Protein 5H5F (pdb70)

GO terms:
  GO:0035241 protein-arginine omega-N monomethyltransferase activity (F, IDA)
  GO:0045903 positive regulation of translational fidelity (P, IMP)

Secondary structure (DSSP, 8-state):
--TT---HHHHHHPSP-S-EEEEEE-SSS--HHHHHHHHHHHHHH-GGGEEEE---TT--GGGS-HHHHHTT-EE-SS-GGGHHHH-TTSPP--TTSEEEE-TT-SSB--GGGGGT-SEEEEEE----SS---TTHHHHHHSTTTEEEEB--SS---HHHHHHHHHHHHTS---GGGS-EEES-EEEEETTEEEE--SEEEB-TTS-B---TTHHHHHHHHHT-

Radius of gyration: 17.85 Å; Cα contacts (8 Å, |Δi|>4): 372; chains: 1; bounding box: 39×36×56 Å

Structure (mmCIF, N/CA/C/O backbone):
data_5H5F
#
_entry.id   5H5F
#
_cell.length_a   38.712
_cell.length_b   62.417
_cell.length_c   44.695
_cell.angle_alpha   90.00
_cell.angle_beta   112.31
_cell.angle_gamma   90.00
#
_symmetry.space_group_name_H-M   'P 1 21 1'
#
loop_
_entity.id
_entity.type
_entity.pdbx_description
1 polymer 'Protein arginine N-methyltransferase SFM1'
2 non-polymer S-ADENOSYLMETHIONINE
3 water water
#
loop_
_atom_site.group_PDB
_atom_site.id
_atom_site.type_symbol
_atom_site.label_atom_id
_atom_site.label_alt_id
_atom_site.label_comp_id
_atom_site.label_asym_id
_atom_site.label_entity_id
_atom_site.label_seq_id
_atom_site.pdbx_PDB_ins_code
_atom_site.Cartn_x
_atom_site.Cartn_y
_atom_site.Cartn_z
_atom_site.occupancy
_atom_site.B_iso_or_equiv
_atom_site.auth_seq_id
_atom_site.auth_comp_id
_atom_site.auth_asym_id
_atom_site.auth_atom_id
_atom_site.pdbx_PDB_model_num
ATOM 1 N N . SER A 1 4 ? 4.211 3.288 -5.782 1.00 42.57 -17 SER A N 1
ATOM 2 C CA . SER A 1 4 ? 4.313 3.785 -4.415 1.00 35.10 -17 SER A CA 1
ATOM 3 C C . SER A 1 4 ? 3.112 4.666 -4.077 1.00 32.21 -17 SER A C 1
ATOM 4 O O . SER A 1 4 ? 3.245 5.870 -3.839 1.00 29.37 -17 SER A O 1
ATOM 7 N N . HIS A 1 5 ? 1.934 4.043 -4.074 1.00 25.10 -16 HIS A N 1
ATOM 8 C CA . HIS A 1 5 ? 0.678 4.683 -3.712 1.00 22.02 -16 HIS A CA 1
ATOM 9 C C . HIS A 1 5 ? 0.094 4.107 -2.435 1.00 19.87 -16 HIS A C 1
ATOM 10 O O . HIS A 1 5 ? -1.011 4.498 -2.040 1.00 17.30 -16 HIS A O 1
ATOM 17 N N . HIS A 1 6 ? 0.798 3.183 -1.778 1.00 17.46 -15 HIS A N 1
ATOM 18 C CA . HIS A 1 6 ? 0.142 2.351 -0.771 1.00 18.18 -15 HIS A CA 1
ATOM 19 C C . HIS A 1 6 ? -0.160 3.091 0.529 1.00 16.21 -15 HIS A C 1
ATOM 20 O O . HIS A 1 6 ? -0.955 2.598 1.337 1.00 15.37 -15 HIS A O 1
ATOM 27 N N . HIS A 1 7 ? 0.418 4.271 0.737 1.00 12.97 -14 HIS A N 1
ATOM 28 C CA . HIS A 1 7 ? 0.138 5.027 1.949 1.00 12.21 -14 HIS A CA 1
ATOM 29 C C . HIS A 1 7 ? -1.117 5.887 1.848 1.00 12.98 -14 HIS A C 1
ATOM 30 O O . HIS A 1 7 ? -1.511 6.503 2.843 1.00 11.38 -14 HIS A O 1
ATOM 37 N N . HIS A 1 8 ? -1.773 5.909 0.682 1.00 12.09 -13 HIS A N 1
ATOM 38 C CA . HIS A 1 8 ? -2.977 6.709 0.456 1.00 11.75 -13 HIS A CA 1
ATOM 39 C C . HIS A 1 8 ? -4.192 5.842 0.777 1.00 12.87 -13 HIS A C 1
ATOM 40 O O . HIS A 1 8 ? -4.851 5.288 -0.103 1.00 18.04 -13 HIS A O 1
ATOM 47 N N . HIS A 1 9 ? -4.483 5.706 2.069 1.00 12.58 -12 HIS A N 1
ATOM 48 C CA . HIS A 1 9 ? -5.461 4.734 2.546 1.00 11.81 -12 HIS A CA 1
ATOM 49 C C . HIS A 1 9 ? -6.237 5.329 3.715 1.00 15.93 -12 HIS A C 1
ATOM 50 O O . HIS A 1 9 ? -5.920 6.412 4.222 1.00 14.16 -12 HIS A O 1
ATOM 57 N N . HIS A 1 10 ? -7.254 4.608 4.173 1.00 13.23 -11 HIS A N 1
ATOM 58 C CA . HIS A 1 10 ? -7.908 4.991 5.422 1.00 14.60 -11 HIS A CA 1
ATOM 59 C C . HIS A 1 10 ? -7.985 3.798 6.365 1.00 16.67 -11 HIS A C 1
ATOM 60 O O . HIS A 1 10 ? -9.042 3.439 6.891 1.00 15.66 -11 HIS A O 1
ATOM 67 N N . LEU A 1 11 ? -6.833 3.168 6.597 1.00 13.85 -10 LEU A N 1
ATOM 68 C CA . LEU A 1 11 ? -6.797 1.983 7.452 1.00 14.45 -10 LEU A CA 1
ATOM 69 C C . LEU A 1 11 ? -7.351 2.254 8.850 1.00 17.50 -10 LEU A C 1
ATOM 70 O O . LEU A 1 11 ? -8.065 1.421 9.402 1.00 16.32 -10 LEU A O 1
ATOM 75 N N . GLU A 1 12 ? -7.015 3.387 9.463 1.00 21.07 -9 GL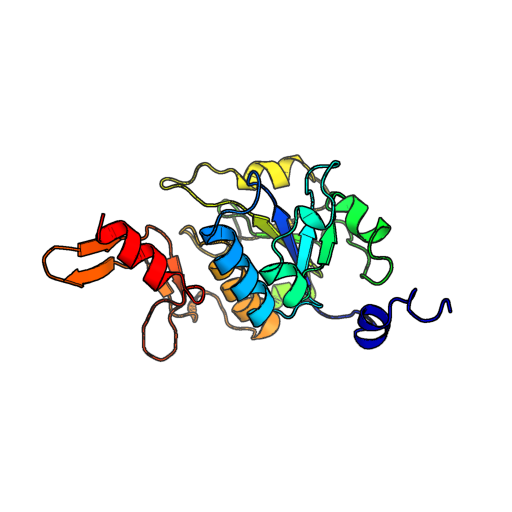U A N 1
ATOM 76 C CA . GLU A 1 12 ? -7.511 3.621 10.825 1.00 22.01 -9 GLU A CA 1
ATOM 77 C C . GLU A 1 12 ? -9.041 3.552 10.874 1.00 26.48 -9 GLU A C 1
ATOM 78 O O . GLU A 1 12 ? -9.636 2.980 11.811 1.00 28.38 -9 GLU A O 1
ATOM 84 N N . VAL A 1 13 ? -9.686 4.068 9.827 1.00 19.19 -8 VAL A N 1
ATOM 85 C CA . VAL A 1 13 ? -11.135 4.010 9.715 1.00 18.57 -8 VAL A CA 1
ATOM 86 C C . VAL A 1 13 ? -11.596 2.579 9.500 1.00 22.14 -8 VAL A C 1
ATOM 87 O O . VAL A 1 13 ? -12.521 2.095 10.161 1.00 21.50 -8 VAL A O 1
ATOM 91 N N . LEU A 1 14 ? -10.974 1.885 8.550 1.00 17.05 -7 LEU A N 1
ATOM 92 C CA . LEU A 1 14 ? -11.350 0.501 8.307 1.00 17.15 -7 LEU A CA 1
ATOM 93 C C . LEU A 1 14 ? -11.264 -0.314 9.591 1.00 18.79 -7 LEU A C 1
ATOM 94 O O . LEU A 1 14 ? -12.161 -1.108 9.896 1.00 21.46 -7 LEU A O 1
ATOM 99 N N . PHE A 1 15 ? -10.199 -0.090 10.370 1.00 16.25 -6 PHE A N 1
ATOM 100 C CA . PHE A 1 15 ? -9.924 -0.815 11.607 1.00 18.69 -6 PHE A CA 1
ATOM 101 C C . PHE A 1 15 ? -10.957 -0.541 12.686 1.00 23.23 -6 PHE A C 1
ATOM 102 O O . PHE A 1 15 ? -11.161 -1.392 13.564 1.00 24.58 -6 PHE A O 1
ATOM 110 N N . GLN A 1 16 ? -11.572 0.652 12.688 1.00 26.25 -5 GLN A N 1
ATOM 111 C CA . GLN A 1 16 ? -12.529 0.956 13.752 1.00 29.08 -5 GLN A CA 1
ATOM 112 C C . GLN A 1 16 ? -13.970 0.565 13.429 1.00 34.62 -5 GLN A C 1
ATOM 113 O O . GLN A 1 16 ? -14.801 0.514 14.344 1.00 30.54 -5 GLN A O 1
ATOM 119 N N . GLY A 1 17 ? -14.297 0.285 12.174 1.00 29.37 -4 GLY A N 1
ATOM 120 C CA . GLY A 1 17 ? -15.684 0.022 11.820 1.00 35.23 -4 GLY A CA 1
ATOM 121 C C . GLY A 1 17 ? -16.098 -1.423 11.975 1.00 36.62 -4 GLY A C 1
ATOM 122 O O . GLY A 1 17 ? -15.253 -2.276 12.197 1.00 32.26 -4 GLY A O 1
ATOM 123 N N . PRO A 1 18 ? -17.379 -1.716 11.871 1.00 31.64 -3 PRO A N 1
ATOM 124 C CA . PRO A 1 18 ? -18.453 -0.775 11.548 1.00 33.84 -3 PRO A CA 1
ATOM 125 C C . PRO A 1 18 ? -18.923 -0.001 12.760 1.00 45.15 -3 PRO A C 1
ATOM 126 O O . PRO A 1 18 ? -19.099 -0.571 13.774 1.00 42.05 -3 PRO A O 1
ATOM 130 N N . HIS A 1 19 ? -19.407 1.263 12.514 1.00 50.83 -2 HIS A N 1
ATOM 131 C CA . HIS A 1 19 ? -19.737 2.193 13.584 1.00 42.49 -2 HIS A CA 1
ATOM 132 C C . HIS A 1 19 ? -21.031 1.766 14.260 1.00 44.70 -2 HIS A C 1
ATOM 133 O O . HIS A 1 19 ? -22.003 1.382 13.598 1.00 59.55 -2 HIS A O 1
ATOM 135 N N . MET A 1 20 ? -20.994 1.945 15.606 1.00 39.99 -1 MET A N 1
ATOM 136 C CA . MET A 1 20 ? -22.176 1.588 16.325 1.00 43.97 -1 MET A CA 1
ATOM 137 C C . MET A 1 20 ? -22.241 2.357 17.616 1.00 44.26 -1 MET A C 1
ATOM 138 O O . MET A 1 20 ? -23.293 2.550 18.231 1.00 51.08 -1 MET A O 1
ATOM 140 N N . ALA A 1 21 ? -21.094 2.814 18.029 1.00 36.94 0 ALA A N 1
ATOM 141 C CA . ALA A 1 21 ? -20.950 3.379 19.361 1.00 33.77 0 ALA A CA 1
ATOM 142 C C . ALA A 1 21 ? -21.251 4.870 19.375 1.00 23.24 0 ALA A C 1
ATOM 143 O O . ALA A 1 21 ? -20.988 5.581 18.403 1.00 28.50 0 ALA A O 1
ATOM 145 N N . SER A 1 22 ? -21.825 5.328 20.491 1.00 29.53 1 SER A N 1
ATOM 146 C CA . SER A 1 22 ? -21.988 6.756 20.748 1.00 27.00 1 SER A CA 1
ATOM 147 C C . SER A 1 22 ? -20.729 7.528 20.375 1.00 26.29 1 SER A C 1
ATOM 148 O O . SER A 1 22 ? -19.614 7.111 20.699 1.00 20.23 1 SER A O 1
ATOM 151 N N . LYS A 1 23 ? -20.910 8.661 19.686 1.00 13.88 2 LYS A N 1
ATOM 152 C CA . LYS A 1 23 ? -19.815 9.572 19.378 1.00 15.99 2 LYS A CA 1
ATOM 153 C C . LYS A 1 23 ? -20.032 10.900 20.069 1.00 11.14 2 LYS A C 1
ATOM 154 O O . LYS A 1 23 ? -21.161 11.312 20.337 1.00 10.59 2 LYS A O 1
ATOM 160 N N . TYR A 1 24 ? -18.913 11.600 20.246 1.00 10.00 3 TYR A N 1
ATOM 161 C CA . TYR A 1 24 ? -18.840 12.900 20.894 1.00 6.27 3 TYR A CA 1
ATOM 162 C C . TYR A 1 24 ? -18.309 13.889 19.879 1.00 9.28 3 TYR A C 1
ATOM 163 O O . TYR A 1 24 ? -17.324 13.605 19.193 1.00 12.26 3 TYR A O 1
ATOM 172 N N . ILE A 1 25 ? -19.000 15.006 19.729 1.00 8.47 4 ILE A N 1
ATOM 173 C CA . ILE 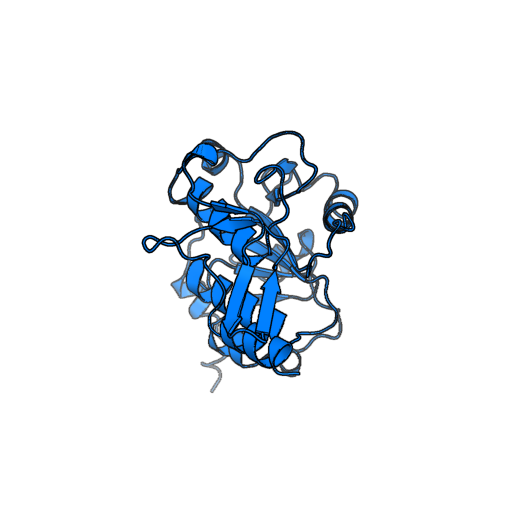A 1 25 ? -18.612 16.047 18.793 1.00 4.73 4 ILE A C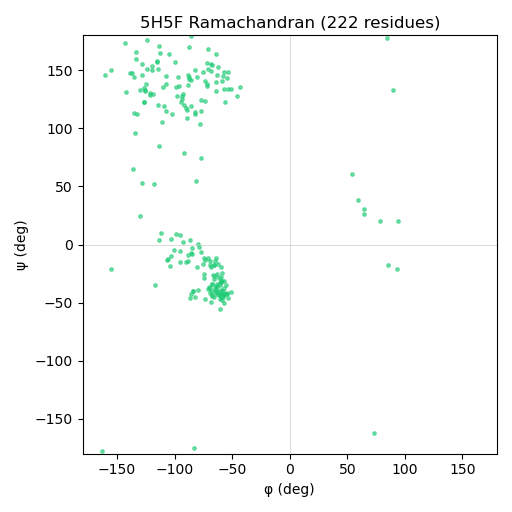A 1
ATOM 174 C C . ILE A 1 25 ? -18.411 17.324 19.575 1.00 8.24 4 ILE A C 1
ATOM 175 O O . ILE A 1 25 ? -19.296 17.733 20.328 1.00 8.61 4 ILE A O 1
ATOM 180 N N . ILE A 1 26 ? -17.281 17.979 19.354 1.00 7.93 5 ILE A N 1
ATOM 181 C CA . ILE A 1 26 ? -17.014 19.291 19.920 1.00 6.28 5 ILE A CA 1
ATOM 182 C C . ILE A 1 26 ? -17.059 20.284 18.783 1.00 7.69 5 ILE A C 1
ATOM 183 O O . ILE A 1 26 ? -16.244 20.200 17.864 1.00 9.54 5 ILE A O 1
ATOM 188 N N . GLU A 1 27 ? -17.973 21.246 18.854 1.00 7.20 6 GLU A N 1
ATOM 189 C CA . GLU A 1 27 ? -17.967 22.355 17.895 1.00 8.02 6 GLU A CA 1
ATOM 190 C C . GLU A 1 27 ? -16.950 23.384 18.370 1.00 8.15 6 GLU A C 1
ATOM 191 O O . GLU A 1 27 ? -17.143 24.003 19.420 1.00 10.31 6 GLU A O 1
ATOM 197 N N . HIS A 1 28 ? -15.859 23.566 17.636 1.00 6.99 7 HIS A N 1
ATOM 198 C CA . HIS A 1 28 ? -14.784 24.405 18.162 1.00 10.07 7 HIS A CA 1
ATOM 199 C C . HIS A 1 28 ? -15.222 25.863 18.098 1.00 11.38 7 HIS A C 1
ATOM 200 O O . HIS A 1 28 ? -15.590 26.357 17.029 1.00 11.65 7 HIS A O 1
ATOM 207 N N . MET A 1 29 ? -15.212 26.548 19.250 1.00 8.44 8 MET A N 1
ATOM 208 C CA . MET A 1 29 ? -15.757 27.896 19.333 1.00 10.20 8 MET A CA 1
ATOM 209 C C . MET A 1 29 ? -14.773 28.836 20.006 1.00 12.10 8 MET A C 1
ATOM 210 O O . MET A 1 29 ? -15.173 29.872 20.551 1.00 16.12 8 MET A O 1
ATOM 215 N N . GLU A 1 30 ? -13.494 28.496 19.955 1.00 9.88 9 GLU A N 1
ATOM 216 C CA . GLU A 1 30 ? -12.412 29.402 20.315 1.00 11.66 9 GLU A CA 1
ATOM 217 C C . GLU A 1 30 ? -11.573 29.695 19.076 1.00 16.26 9 GLU A C 1
ATOM 218 O O . GLU A 1 30 ? -11.574 28.934 18.098 1.00 12.67 9 GLU A O 1
ATOM 224 N N . GLU A 1 31 ? -10.856 30.820 19.122 1.00 14.53 10 GLU A N 1
ATOM 225 C CA . GLU A 1 31 ? -9.916 31.174 18.060 1.00 16.38 10 GLU A CA 1
ATOM 226 C C . GLU A 1 31 ? -8.613 30.432 18.323 1.00 13.96 10 GLU A C 1
ATOM 227 O O . GLU A 1 31 ? -7.956 30.672 19.342 1.00 16.97 10 GLU A O 1
ATOM 233 N N . GLY A 1 32 ? -8.260 29.507 17.434 1.00 15.37 11 GLY A N 1
ATOM 234 C CA . GLY A 1 32 ? -6.993 28.829 17.646 1.00 13.56 11 GLY A CA 1
ATOM 235 C C . GLY A 1 32 ? -7.056 27.845 18.804 1.00 15.51 11 GLY A C 1
ATOM 236 O O . GLY A 1 32 ? -8.128 27.465 19.287 1.00 13.41 11 GLY A O 1
ATOM 237 N N . PHE A 1 33 ? -5.860 27.470 19.281 1.00 12.69 12 PHE A N 1
ATOM 238 C CA . PHE A 1 33 ? -5.690 26.431 20.311 1.00 12.00 12 PHE A CA 1
ATOM 239 C C . PHE A 1 33 ? -4.695 26.912 21.372 1.00 12.85 12 PHE A C 1
ATOM 240 O O . PHE A 1 33 ? -3.485 26.720 21.211 1.00 17.35 12 PHE A O 1
ATOM 248 N N . SER A 1 34 ? -5.197 27.468 22.474 1.00 12.48 13 SER A N 1
ATOM 249 C CA . SER A 1 34 ? -4.301 27.821 23.568 1.00 12.77 13 SER A CA 1
ATOM 250 C C . SER A 1 34 ? -3.791 26.556 24.259 1.00 15.73 13 SER A C 1
ATOM 251 O O . SER A 1 34 ? -4.320 25.464 24.066 1.00 12.48 13 SER A O 1
ATOM 254 N N . GLU A 1 35 ? -2.776 26.716 25.119 1.00 10.50 14 GLU A N 1
ATOM 255 C CA . GLU A 1 35 ? -2.302 25.566 25.893 1.00 14.35 14 GLU A CA 1
ATOM 256 C C . GLU A 1 35 ? -3.440 24.904 26.673 1.00 15.05 14 GLU A C 1
ATOM 257 O O . GLU A 1 35 ? -3.523 23.672 26.751 1.00 12.08 14 GLU A O 1
ATOM 263 N N . TRP A 1 36 ? -4.316 25.710 27.268 1.00 10.79 15 TRP A N 1
ATOM 264 C CA . TRP A 1 36 ? -5.436 25.166 28.029 1.00 9.67 15 TRP A CA 1
ATOM 265 C C . TRP A 1 36 ? -6.297 24.253 27.164 1.00 13.50 15 TRP A C 1
ATOM 266 O O . TRP A 1 36 ? -6.621 23.117 27.550 1.00 11.30 15 TRP A O 1
ATOM 277 N N . VAL A 1 37 ? -6.681 24.742 25.983 1.00 8.72 16 VAL A N 1
ATOM 278 C CA . VAL A 1 37 ? -7.491 23.961 25.060 1.00 10.03 16 VAL A CA 1
ATOM 279 C C . VAL A 1 37 ? -6.768 22.682 24.656 1.00 9.80 16 VAL A C 1
ATOM 280 O O . VAL A 1 37 ? -7.378 21.619 24.572 1.00 9.76 16 VAL A O 1
ATOM 284 N N . ILE A 1 38 ? -5.472 22.772 24.359 1.00 8.52 17 ILE A N 1
ATOM 285 C CA . ILE A 1 38 ? -4.727 21.577 23.971 1.00 8.51 17 ILE A CA 1
ATOM 286 C C . ILE A 1 38 ? -4.755 20.531 25.085 1.00 8.91 17 ILE A C 1
ATOM 287 O O . ILE A 1 38 ? -4.962 19.337 24.836 1.00 9.19 17 ILE A O 1
ATOM 292 N N . LEU A 1 39 ? -4.532 20.956 26.334 1.00 9.34 18 LEU A N 1
ATOM 293 C CA . LEU A 1 39 ? -4.544 19.988 27.427 1.00 8.33 18 LEU A CA 1
ATOM 294 C C . LEU A 1 39 ? -5.930 19.374 27.599 1.00 9.29 18 LEU A C 1
ATOM 295 O O . LEU A 1 39 ? -6.061 18.169 27.847 1.00 9.09 18 LEU A O 1
ATOM 300 N N . GLU A 1 40 ? -6.972 20.206 27.488 1.00 9.25 19 GLU A N 1
ATOM 301 C CA . GLU A 1 40 ? -8.343 19.716 27.587 1.00 8.76 19 GLU A CA 1
ATOM 302 C C . GLU A 1 40 ? -8.638 18.698 26.508 1.00 10.17 19 GLU A C 1
ATOM 303 O O . GLU A 1 40 ? -9.138 17.602 26.789 1.00 10.95 19 GLU A O 1
ATOM 309 N N . TYR A 1 41 ? -8.420 19.081 25.248 1.00 9.31 20 TYR A N 1
ATOM 310 C CA . TYR A 1 41 ? -8.736 18.179 24.146 1.00 10.12 20 TYR A CA 1
ATOM 311 C C . TYR A 1 41 ? -7.891 16.911 24.196 1.00 7.35 20 TYR A C 1
ATOM 312 O O . TYR A 1 41 ? -8.377 15.840 23.821 1.00 8.36 20 TYR A O 1
ATOM 321 N N . SER A 1 42 ? -6.637 17.008 24.664 1.00 9.23 21 SER A N 1
ATOM 322 C CA . SER A 1 42 ? -5.806 15.816 24.831 1.00 10.42 21 SER A CA 1
ATOM 323 C C . SER A 1 42 ? -6.447 14.868 25.813 1.00 10.46 21 SER A C 1
ATOM 324 O O . SER A 1 42 ? -6.547 13.665 25.558 1.00 8.94 21 SER A O 1
ATOM 327 N N . GLN A 1 43 ? -6.902 15.409 26.947 1.00 10.17 22 GLN A N 1
ATOM 328 C CA . GLN A 1 43 ? -7.544 14.561 27.946 1.00 8.21 22 GLN A CA 1
ATOM 329 C C . GLN A 1 43 ? -8.806 13.902 27.392 1.00 11.62 22 GLN A C 1
ATOM 330 O O . GLN A 1 43 ? -9.035 12.704 27.605 1.00 9.99 22 GLN A O 1
ATOM 336 N N . ILE A 1 44 ? -9.625 14.671 26.659 1.00 8.91 23 ILE A N 1
ATOM 337 C CA . ILE A 1 44 ? -10.844 14.134 26.063 1.00 8.51 23 ILE A CA 1
ATOM 338 C C . ILE A 1 44 ? -10.520 12.983 25.115 1.00 11.29 23 ILE A C 1
ATOM 339 O O . ILE A 1 44 ? -11.134 11.909 25.181 1.00 10.21 23 ILE A O 1
ATOM 344 N N . LEU A 1 45 ? -9.536 13.183 24.236 1.00 8.96 24 LEU A N 1
ATOM 345 C CA . LEU A 1 45 ? -9.120 12.120 23.319 1.00 12.32 24 LEU A CA 1
ATOM 346 C C . LEU A 1 45 ? -8.723 10.871 24.082 1.00 11.25 24 LEU A C 1
ATOM 347 O O . LEU A 1 45 ? -9.112 9.755 23.711 1.00 14.63 24 LEU A O 1
ATOM 352 N N . ARG A 1 46 ? -7.979 11.039 25.173 1.00 9.23 25 ARG A N 1
ATOM 353 C CA . ARG A 1 46 ? -7.554 9.861 25.913 1.00 9.30 25 ARG A CA 1
ATOM 354 C C . ARG A 1 46 ? -8.733 9.159 26.569 1.00 15.36 25 ARG A C 1
ATOM 355 O O . ARG A 1 46 ? -8.764 7.922 26.620 1.00 17.05 25 ARG A O 1
ATOM 363 N N . GLU A 1 47 ? -9.741 9.918 27.002 1.00 12.19 26 GLU A N 1
ATOM 364 C CA . GLU A 1 47 ? -10.846 9.328 27.753 1.00 12.13 26 GLU A CA 1
ATOM 365 C C . GLU A 1 47 ? -11.922 8.718 26.862 1.00 15.01 26 GLU A C 1
ATOM 366 O O . GLU A 1 47 ? -12.490 7.676 27.207 1.00 15.29 26 GLU A O 1
ATOM 372 N N . VAL A 1 48 ? -12.271 9.352 25.745 1.00 12.66 27 VAL A N 1
ATOM 373 C CA . VAL A 1 48 ? -13.324 8.771 24.913 1.00 10.80 27 VAL A CA 1
ATOM 374 C C . VAL A 1 48 ? -12.777 7.913 23.773 1.00 15.72 27 VAL A C 1
ATOM 375 O O . VAL A 1 48 ? -13.540 7.129 23.184 1.00 14.62 27 VAL A O 1
ATOM 379 N N . GLY A 1 49 ? -11.482 8.018 23.466 1.00 12.46 28 GLY A N 1
ATOM 380 C CA . GLY A 1 49 ? -10.905 7.333 22.321 1.00 14.72 28 GLY A CA 1
ATOM 381 C C . GLY A 1 49 ? -10.963 8.167 21.060 1.00 14.08 28 GLY A C 1
ATOM 382 O O . GLY A 1 49 ? -12.009 8.729 20.729 1.00 11.34 28 GLY A O 1
ATOM 383 N N . ALA A 1 50 ? -9.839 8.239 20.340 1.00 11.62 29 ALA A N 1
ATOM 384 C CA . ALA A 1 50 ? -9.775 9.058 19.136 1.00 13.43 29 ALA A CA 1
ATOM 385 C C . ALA A 1 50 ? -10.830 8.673 18.110 1.00 12.80 29 ALA A C 1
ATOM 386 O O . ALA A 1 50 ? -11.282 9.523 17.341 1.00 13.12 29 ALA A O 1
ATOM 388 N N . GLU A 1 51 ? -11.213 7.400 18.061 1.00 13.81 30 GLU A N 1
ATOM 389 C CA . GLU A 1 51 ? -12.226 6.988 17.108 1.00 15.76 30 GLU A CA 1
ATOM 390 C C . GLU A 1 51 ? -13.610 7.500 17.469 1.00 16.49 30 GLU A C 1
ATOM 391 O O . GLU A 1 51 ? -14.511 7.427 16.634 1.00 17.44 30 GLU A O 1
ATOM 397 N N . ASN A 1 52 ? -13.796 8.036 18.673 1.00 10.28 31 ASN A N 1
ATOM 398 C CA . ASN A 1 52 ? -15.129 8.420 19.120 1.00 12.65 31 ASN A CA 1
ATOM 399 C C . ASN A 1 52 ? -15.307 9.925 19.261 1.00 14.10 31 ASN A C 1
ATOM 400 O O . ASN A 1 52 ? -16.319 10.356 19.809 1.00 14.06 31 ASN A O 1
ATOM 405 N N . LEU A 1 53 ? -14.354 10.724 18.792 1.00 8.78 32 LEU A N 1
ATOM 406 C CA . LEU A 1 53 ? -14.419 12.177 18.922 1.00 9.91 32 LEU A CA 1
ATOM 407 C C . LEU A 1 53 ? -14.292 12.830 17.556 1.00 9.76 32 LEU A C 1
ATOM 408 O O . LEU A 1 53 ? -13.466 12.418 16.744 1.00 9.27 32 LEU A O 1
ATOM 413 N N . ILE A 1 54 ? -15.097 13.858 17.307 1.00 10.53 33 ILE A N 1
ATOM 414 C CA . ILE A 1 54 ? -14.921 14.719 16.144 1.00 12.67 33 ILE A CA 1
ATOM 415 C C . ILE A 1 54 ? -14.821 16.153 16.633 1.00 8.74 33 ILE A C 1
ATOM 416 O O . ILE A 1 54 ? -15.646 16.585 17.442 1.00 10.40 33 ILE A O 1
ATOM 421 N N . LEU A 1 55 ? -13.829 16.901 16.127 1.00 6.97 34 LEU A N 1
ATOM 422 C CA . LEU A 1 55 ? -13.754 18.350 16.332 1.00 8.24 34 LEU A CA 1
ATOM 423 C C . LEU A 1 55 ? -14.218 19.043 15.051 1.00 12.35 34 LEU A C 1
ATOM 424 O O . LEU A 1 55 ? -13.545 18.959 14.024 1.00 10.83 34 LEU A O 1
ATOM 429 N N . SER A 1 56 ? -15.369 19.715 15.105 1.00 8.05 35 SER A N 1
ATOM 430 C CA . SER A 1 56 ? -16.006 20.267 13.908 1.00 9.92 35 SER A CA 1
ATOM 431 C C . SER A 1 56 ? -16.042 21.798 13.905 1.00 10.55 35 SER A C 1
ATOM 432 O O . SER A 1 56 ? -15.715 22.468 14.887 1.00 9.59 35 SER A O 1
ATOM 435 N N . SER A 1 57 ? -16.437 22.343 12.747 1.00 9.98 36 SER A N 1
ATOM 436 C CA . SER A 1 57 ? -16.666 23.785 12.517 1.00 9.93 36 SER A CA 1
ATOM 437 C C . SER A 1 57 ? -15.393 24.627 12.652 1.00 8.79 36 SER A C 1
ATOM 438 O O . SER A 1 57 ? -15.460 25.819 12.941 1.00 14.63 36 SER A O 1
ATOM 441 N N . LEU A 1 58 ? -14.233 24.029 12.411 1.00 11.44 37 LEU A N 1
ATOM 442 C CA . LEU A 1 58 ? -13.015 24.815 12.316 1.00 10.06 37 LEU A CA 1
ATOM 443 C C . LEU A 1 58 ? -13.118 25.791 11.146 1.00 10.23 37 LEU A C 1
ATOM 444 O O . LEU A 1 58 ? -13.826 25.524 10.170 1.00 14.19 37 LEU A O 1
ATOM 449 N N . PRO A 1 59 ? -12.422 26.923 11.216 1.00 12.16 38 PRO A N 1
ATOM 450 C CA . PRO A 1 59 ? -12.461 27.887 10.109 1.00 12.05 38 PRO A CA 1
ATOM 451 C C . PRO A 1 59 ? -12.105 27.226 8.784 1.00 17.20 38 PRO A C 1
ATOM 452 O O . PRO A 1 59 ? -11.303 26.295 8.731 1.00 14.78 38 PRO A O 1
ATOM 456 N N . GLU A 1 60 ? -12.705 27.729 7.703 1.00 14.65 39 GLU A N 1
ATOM 457 C CA . GLU A 1 60 ? -12.547 27.066 6.414 1.00 21.53 39 GLU A CA 1
ATOM 458 C C . GLU A 1 60 ? -11.094 27.037 5.960 1.00 18.82 39 GLU A C 1
ATOM 459 O O . GLU A 1 60 ? -10.691 26.121 5.232 1.00 17.86 39 GLU A O 1
ATOM 465 N N . SER A 1 61 ? -10.297 28.019 6.378 1.00 16.03 40 SER A N 1
ATOM 466 C CA . SER A 1 61 ? -8.890 28.089 5.986 1.00 18.77 40 SER A CA 1
ATOM 467 C C . SER A 1 61 ? -7.991 27.152 6.777 1.00 20.80 40 SER A C 1
ATOM 468 O O . SER A 1 61 ? -6.784 27.108 6.509 1.00 20.69 40 SER A O 1
ATOM 471 N N . THR A 1 62 ? -8.537 26.419 7.743 1.00 12.51 41 THR A N 1
ATOM 472 C CA . THR A 1 62 ? -7.724 25.526 8.562 1.00 12.48 41 THR A CA 1
ATOM 473 C C . THR A 1 62 ? -7.104 24.414 7.725 1.00 15.30 41 THR A C 1
ATOM 474 O O . THR A 1 62 ? -7.789 23.769 6.929 1.00 16.00 41 THR A O 1
ATOM 478 N N . THR A 1 63 ? -5.802 24.190 7.914 1.00 15.79 42 THR A N 1
ATOM 479 C CA . THR A 1 63 ? -5.086 23.063 7.335 1.00 12.80 42 THR A CA 1
ATOM 480 C C . THR A 1 63 ? -4.429 22.287 8.463 1.00 14.22 42 THR A C 1
ATOM 481 O O . THR A 1 63 ? -4.474 22.691 9.630 1.00 13.15 42 THR A O 1
ATOM 485 N N . GLU A 1 64 ? -3.787 21.168 8.123 1.00 12.16 43 GLU A N 1
ATOM 486 C CA . GLU A 1 64 ? -3.243 20.313 9.182 1.00 11.68 43 GLU A CA 1
ATOM 487 C C . GLU A 1 64 ? -2.197 21.020 10.039 1.00 16.60 43 GLU A C 1
ATOM 488 O O . GLU A 1 64 ? -2.097 20.732 11.240 1.00 17.04 43 GLU A O 1
ATOM 494 N N . LYS A 1 65 ? -1.409 21.936 9.463 1.00 16.25 44 LYS A N 1
ATOM 495 C CA . LYS A 1 65 ? -0.381 22.620 10.247 1.00 16.97 44 LYS A CA 1
ATOM 496 C C . LYS A 1 65 ? -0.974 23.507 11.331 1.00 17.55 44 LYS A C 1
ATOM 497 O O . LYS A 1 65 ? -0.263 23.875 12.277 1.00 15.30 44 LYS A O 1
ATOM 503 N N . ASP A 1 66 ? -2.259 23.846 11.221 1.00 13.84 45 ASP A N 1
ATOM 504 C CA . ASP A 1 66 ? -2.944 24.661 12.212 1.00 13.21 45 ASP A CA 1
ATOM 505 C C . ASP A 1 66 ? -3.479 23.841 13.373 1.00 11.78 45 ASP A C 1
ATOM 506 O O . ASP A 1 66 ? -3.929 24.432 14.358 1.00 15.86 45 ASP A O 1
ATOM 511 N N . ILE A 1 67 ? -3.426 22.518 13.292 1.00 11.86 46 ILE A N 1
ATOM 512 C CA . ILE A 1 67 ? -3.888 21.637 14.364 1.00 12.68 46 ILE A CA 1
ATOM 513 C C . ILE A 1 67 ? -2.687 21.291 15.238 1.00 12.78 46 ILE A C 1
ATOM 514 O O . ILE A 1 67 ? -1.669 20.826 14.705 1.00 12.64 46 ILE A O 1
ATOM 519 N N . PRO A 1 68 ? -2.766 21.484 16.554 1.00 9.13 47 PRO A N 1
ATOM 520 C CA . PRO A 1 68 ? -1.620 21.160 17.417 1.00 9.10 47 PRO A CA 1
ATOM 521 C C . PRO A 1 68 ? -1.127 19.733 17.224 1.00 10.90 47 PRO A C 1
ATOM 522 O O . PRO A 1 68 ? -1.905 18.776 17.202 1.00 10.57 47 PRO A O 1
ATOM 526 N N . GLN A 1 69 ? 0.197 19.587 17.099 1.00 12.33 48 GLN A N 1
ATOM 527 C CA . GLN A 1 69 ? 0.762 18.261 16.876 1.00 10.13 48 GLN A CA 1
ATOM 528 C C . GLN A 1 69 ? 0.431 17.304 18.013 1.00 9.92 48 GLN A C 1
ATOM 529 O O . GLN A 1 69 ? 0.263 16.104 17.778 1.00 9.97 48 GLN A O 1
ATOM 535 N N . ARG A 1 70 ? 0.300 17.807 19.247 1.00 11.24 49 ARG A N 1
ATOM 536 C CA . ARG A 1 70 ? -0.075 16.905 20.331 1.00 10.70 49 ARG A CA 1
ATOM 537 C C . ARG A 1 70 ? -1.432 16.265 20.069 1.00 10.13 49 ARG A C 1
ATOM 538 O O . ARG A 1 70 ? -1.656 15.113 20.440 1.00 12.01 49 ARG A O 1
ATOM 546 N N . LEU A 1 71 ? -2.351 17.007 19.449 1.00 7.89 50 LEU A N 1
ATOM 547 C CA . LEU A 1 71 ? -3.680 16.458 19.190 1.00 8.92 50 LEU A CA 1
ATOM 548 C C . LEU A 1 71 ? -3.666 15.546 17.979 1.00 10.14 50 LEU A C 1
ATOM 549 O O . LEU A 1 71 ? -4.342 14.512 17.968 1.00 11.71 50 LEU A O 1
ATOM 554 N N . LEU A 1 72 ? -2.909 15.916 16.944 1.00 7.59 51 LEU A N 1
ATOM 555 C CA . LEU A 1 72 ? -2.771 15.017 15.803 1.00 12.98 51 LEU A CA 1
ATOM 556 C C . LEU A 1 72 ? -2.163 13.687 16.221 1.00 12.58 51 LEU A C 1
ATOM 557 O O . LEU A 1 72 ? -2.585 12.628 15.751 1.00 12.09 51 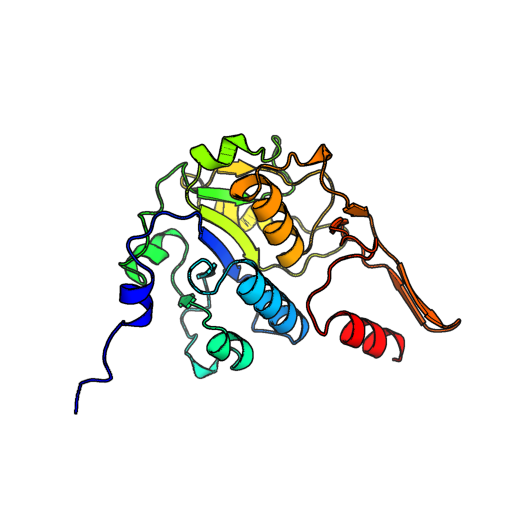LEU A O 1
ATOM 562 N N . LYS A 1 73 ? -1.179 13.728 17.119 1.00 9.44 52 LYS A N 1
ATOM 563 C CA . LYS A 1 73 ? -0.504 12.513 17.565 1.00 7.77 52 LYS A CA 1
ATOM 564 C C . LYS A 1 73 ? -1.463 11.582 18.298 1.00 11.98 52 LYS A C 1
ATOM 565 O O . LYS A 1 73 ? -1.347 10.356 18.205 1.00 14.82 52 LYS A O 1
ATOM 571 N N . LEU A 1 74 ? -2.400 12.150 19.057 1.00 10.90 53 LEU A N 1
ATOM 572 C CA . LEU A 1 74 ? -3.421 11.393 19.777 1.00 10.36 53 LEU A CA 1
ATOM 573 C C . LEU A 1 74 ? -4.587 10.950 18.896 1.00 16.65 53 LEU A C 1
ATOM 574 O O . LEU A 1 74 ? -5.521 10.322 19.409 1.00 18.55 53 LEU A O 1
ATOM 579 N N . GLY A 1 75 ? -4.556 11.282 17.608 1.00 9.04 54 GLY A N 1
ATOM 580 C CA . GLY A 1 75 ? -5.514 10.793 16.641 1.00 11.25 54 GLY A CA 1
ATOM 581 C C . GLY A 1 75 ? -6.716 11.670 16.379 1.00 13.05 54 GLY A C 1
ATOM 582 O O . GLY A 1 75 ? -7.724 11.165 15.855 1.00 11.86 54 GLY A O 1
ATOM 583 N N . LEU A 1 76 ? -6.638 12.965 16.699 1.00 11.55 55 LEU A N 1
ATOM 584 C CA . LEU A 1 76 ? -7.784 13.853 16.537 1.00 10.28 55 LEU A CA 1
ATOM 585 C C . LEU A 1 76 ? -8.309 13.844 15.107 1.00 13.10 55 LEU A C 1
ATOM 586 O O . LEU A 1 76 ? -7.586 14.194 14.163 1.00 12.81 55 LEU A O 1
ATOM 591 N N . ARG A 1 77 ? -9.588 13.510 14.969 1.00 12.40 56 ARG A N 1
ATOM 592 C CA . ARG A 1 77 ? -10.325 13.709 13.728 1.00 8.75 56 ARG A CA 1
ATOM 593 C C . ARG A 1 77 ? -10.979 15.088 13.752 1.00 8.40 56 ARG A C 1
ATOM 594 O O . ARG A 1 77 ? -11.840 15.360 14.602 1.00 12.74 56 ARG A O 1
ATOM 602 N N . TRP A 1 78 ? -10.582 15.948 12.813 1.00 12.45 57 TRP A N 1
ATOM 603 C CA . TRP A 1 78 ? -11.013 17.338 12.781 1.00 8.01 57 TRP A CA 1
ATOM 604 C C . TRP A 1 78 ? -11.557 17.694 11.404 1.00 10.18 57 TRP A C 1
ATOM 605 O O . TRP A 1 78 ? -11.176 17.097 10.388 1.00 11.40 57 TRP A O 1
ATOM 616 N N . THR A 1 79 ? -12.429 18.706 11.365 1.00 10.25 58 THR A N 1
ATOM 617 C CA . THR A 1 79 ? -13.033 19.093 10.091 1.00 11.81 58 THR A CA 1
ATOM 618 C C . THR A 1 79 ? -13.469 20.554 10.122 1.00 13.24 58 THR A C 1
ATOM 619 O O . THR A 1 79 ? -13.817 21.091 11.173 1.00 11.93 58 THR A O 1
ATOM 623 N N . THR A 1 80 ? -13.438 21.194 8.950 1.00 11.14 59 THR A N 1
ATOM 624 C CA . THR A 1 80 ? -13.990 22.535 8.783 1.00 12.03 59 THR A CA 1
ATOM 625 C C . THR A 1 80 ? -15.486 22.501 8.472 1.00 12.32 59 THR A C 1
ATOM 626 O O . THR A 1 80 ? -16.134 23.548 8.449 1.00 16.30 59 THR A O 1
ATOM 630 N N . LYS A 1 81 ? -16.043 21.319 8.258 1.00 11.70 60 LYS A N 1
ATOM 631 C CA . LYS A 1 81 ? -17.477 21.161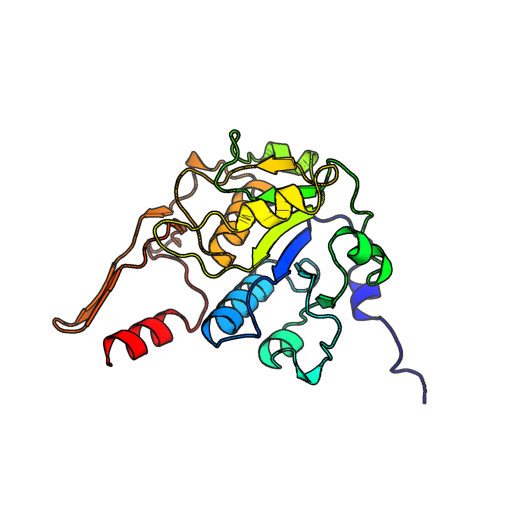 8.057 1.00 12.74 60 LYS A CA 1
ATOM 632 C C . LYS A 1 81 ? -18.219 21.394 9.363 1.00 14.17 60 LYS A C 1
ATOM 633 O O . LYS A 1 81 ? -17.683 21.131 10.446 1.00 11.11 60 LYS A O 1
ATOM 639 N N . ASP A 1 82 ? -19.469 21.865 9.246 1.00 10.93 61 ASP A N 1
ATOM 640 C CA . ASP A 1 82 ? -20.331 22.005 10.411 1.00 10.80 61 ASP A CA 1
ATOM 641 C C . ASP A 1 82 ? -20.990 20.662 10.711 1.00 12.89 61 ASP A C 1
ATOM 642 O O . ASP A 1 82 ? -20.665 19.645 10.108 1.00 13.49 61 ASP A O 1
ATOM 647 N N . LEU A 1 83 ? -21.893 20.639 11.700 1.00 10.13 62 LEU A N 1
ATOM 648 C CA . LEU A 1 83 ? -22.482 19.359 12.105 1.00 12.01 62 LEU A CA 1
ATOM 649 C C . LEU A 1 83 ? -23.081 18.611 10.914 1.00 11.05 62 LEU A C 1
ATOM 650 O O . LEU A 1 83 ? -22.816 17.414 10.722 1.00 16.80 62 LEU A O 1
ATOM 655 N N . LYS A 1 84 ? -23.848 19.318 10.075 1.00 12.65 63 LYS A N 1
ATOM 656 C CA . LYS A 1 84 ? -24.527 18.650 8.968 1.00 16.50 63 LYS A CA 1
ATOM 657 C C . LYS A 1 84 ? -23.613 18.326 7.796 1.00 21.39 63 LYS A C 1
ATOM 658 O O . LYS A 1 84 ? -24.048 17.629 6.871 1.00 27.67 63 LYS A O 1
ATOM 664 N N . GLY A 1 85 ? -22.369 18.781 7.829 1.00 15.15 64 GLY A N 1
ATOM 665 C CA . GLY A 1 85 ? -21.387 18.366 6.858 1.00 15.35 64 GLY A CA 1
ATOM 666 C C . GLY A 1 85 ? -20.433 17.292 7.349 1.00 17.46 64 GLY A C 1
ATOM 667 O O . GLY A 1 85 ? -19.609 16.812 6.565 1.00 16.56 64 GLY A O 1
ATOM 668 N N . ILE A 1 86 ? -20.516 16.902 8.630 1.00 15.11 65 ILE A N 1
ATOM 669 C CA . ILE A 1 86 ? -19.570 15.903 9.135 1.00 13.22 65 ILE A CA 1
ATOM 670 C C . ILE A 1 86 ? -19.636 14.625 8.300 1.00 19.03 65 ILE A C 1
ATOM 671 O O . ILE A 1 86 ? -18.603 14.043 7.940 1.00 18.96 65 ILE A O 1
ATOM 676 N N . ASN A 1 87 ? -20.851 14.179 7.962 1.00 15.91 66 ASN A N 1
ATOM 677 C CA . ASN A 1 87 ? -20.999 12.950 7.191 1.00 18.64 66 ASN A CA 1
ATOM 678 C C . ASN A 1 87 ? -20.360 13.065 5.812 1.00 23.47 66 ASN A C 1
ATOM 679 O O . ASN A 1 87 ? -19.993 12.049 5.213 1.00 26.13 66 ASN A O 1
ATOM 684 N N . GLU A 1 88 ? -20.245 14.283 5.286 1.00 21.45 67 GLU A N 1
ATOM 685 C CA . GLU A 1 88 ? -19.591 14.476 3.991 1.00 22.44 67 GLU A CA 1
ATOM 686 C C . GLU A 1 88 ? -18.094 14.231 4.084 1.00 25.04 67 GLU A C 1
ATOM 687 O O . GLU A 1 88 ? -17.488 13.696 3.150 1.00 27.54 67 GLU A O 1
ATOM 693 N N . ASP A 1 89 ? -17.473 14.608 5.201 1.00 22.14 68 ASP A N 1
ATOM 694 C CA . ASP A 1 89 ? -16.035 14.397 5.317 1.00 18.81 68 ASP A CA 1
ATOM 695 C C . ASP A 1 89 ? -15.707 12.985 5.777 1.00 24.55 68 ASP A C 1
ATOM 696 O O . ASP A 1 89 ? -14.728 12.383 5.317 1.00 29.30 68 ASP A O 1
ATOM 701 N N . PHE A 1 90 ? -16.486 12.457 6.717 1.00 18.96 69 PHE A N 1
ATOM 702 C CA . PHE A 1 90 ? -16.209 11.170 7.349 1.00 15.76 69 PHE A CA 1
ATOM 703 C C . PHE A 1 90 ? -17.322 10.207 6.923 1.00 22.01 69 PHE A C 1
ATOM 704 O O . PHE A 1 90 ? -18.303 10.000 7.638 1.00 21.71 69 PHE A O 1
ATOM 712 N N . LYS A 1 91 ? -17.141 9.597 5.748 1.00 23.06 70 LYS A N 1
ATOM 713 C CA . LYS A 1 91 ? -18.158 8.718 5.182 1.00 20.77 70 LYS A CA 1
ATOM 714 C C . LYS A 1 91 ? -18.389 7.477 6.022 1.00 25.30 70 LYS A C 1
ATOM 715 O O . LYS A 1 91 ? -19.397 6.791 5.829 1.00 22.85 70 LYS A O 1
ATOM 721 N N . ASP A 1 92 ? -17.493 7.195 6.963 1.00 18.30 71 ASP A N 1
ATOM 722 C CA . ASP A 1 92 ? -17.606 6.030 7.830 1.00 23.65 71 ASP A CA 1
ATOM 723 C C . ASP A 1 92 ? -18.568 6.219 8.999 1.00 29.12 71 ASP A C 1
ATOM 724 O O . ASP A 1 92 ? -19.003 5.226 9.591 1.00 28.15 71 ASP A O 1
ATOM 729 N N . LEU A 1 93 ? -18.893 7.457 9.361 1.00 23.70 72 LEU A N 1
ATOM 730 C CA . LEU A 1 93 ? -19.752 7.699 10.511 1.00 24.46 72 LEU A CA 1
ATOM 731 C C . LEU A 1 93 ? -21.208 7.397 10.192 1.00 18.52 72 LEU A C 1
ATOM 732 O O . LEU A 1 93 ? -21.672 7.601 9.069 1.00 25.79 72 LEU A O 1
ATOM 737 N N . GLU A 1 94 ? -21.936 6.945 11.206 1.00 22.00 73 GLU A N 1
ATOM 738 C CA . GLU A 1 94 ? -23.384 6.863 11.091 1.00 20.55 73 GLU A CA 1
ATOM 739 C C . GLU A 1 94 ? -23.951 8.233 10.762 1.00 24.24 73 GLU A C 1
ATOM 740 O O . GLU A 1 94 ? -23.397 9.259 11.148 1.00 21.28 73 GLU A O 1
ATOM 742 N N . LEU A 1 95 ? -25.051 8.237 10.012 1.00 18.51 74 LEU A N 1
ATOM 743 C CA . LEU A 1 95 ? -25.754 9.469 9.688 1.00 21.08 74 LEU A CA 1
ATOM 744 C C . LEU A 1 95 ? -26.155 10.200 10.963 1.00 18.90 74 LEU A C 1
ATOM 745 O O . LEU A 1 95 ? -26.641 9.577 11.909 1.00 17.59 74 LEU A O 1
ATOM 750 N N . LEU A 1 96 ? -25.914 11.514 10.995 1.00 19.23 75 LEU A N 1
ATOM 751 C CA . LEU A 1 96 ? -26.444 12.401 12.035 1.00 15.52 75 LEU A CA 1
ATOM 752 C C . LEU A 1 96 ? -27.904 12.670 11.689 1.00 23.44 75 LEU A C 1
ATOM 753 O O . LEU A 1 96 ? -28.199 13.445 10.779 1.00 24.03 75 LEU A O 1
ATOM 758 N N . LYS A 1 97 ? -28.823 12.020 12.402 1.00 18.91 76 LYS A N 1
ATOM 759 C CA . LYS A 1 97 ? -30.254 12.087 12.109 1.00 19.03 76 LYS A CA 1
ATOM 760 C C . LYS A 1 97 ? -30.920 13.142 12.989 1.00 17.35 76 LYS A C 1
ATOM 761 O O . LYS A 1 97 ? -30.620 13.220 14.183 1.00 15.74 76 LYS A O 1
ATOM 767 N N . ASP A 1 98 ? -31.801 13.964 12.397 1.00 14.41 77 ASP A N 1
ATOM 768 C CA . ASP A 1 98 ? -32.609 14.910 13.177 1.00 14.60 77 ASP A CA 1
ATOM 769 C C . ASP A 1 98 ? -33.202 14.222 14.401 1.00 12.93 77 ASP A C 1
ATOM 770 O O . ASP A 1 98 ? -33.819 13.157 14.295 1.00 17.61 77 ASP A O 1
ATOM 775 N N . GLY A 1 99 ? -32.996 14.825 15.572 1.00 12.34 78 GLY A N 1
ATOM 776 C CA . GLY A 1 99 ? -33.517 14.270 16.805 1.00 14.10 78 GLY A CA 1
ATOM 777 C C . GLY A 1 99 ? -32.640 13.233 17.464 1.00 13.00 78 GLY A C 1
ATOM 778 O O . GLY A 1 99 ? -32.828 12.950 18.663 1.00 15.07 78 GLY A O 1
ATOM 779 N N . ARG A 1 100 ? -31.687 12.656 16.736 1.00 12.25 79 ARG A N 1
ATOM 780 C CA . ARG A 1 100 ? -30.777 11.680 17.328 1.00 10.96 79 ARG A CA 1
ATOM 781 C C . ARG A 1 100 ? -29.440 12.294 17.713 1.00 9.15 79 ARG A C 1
ATOM 782 O O . ARG A 1 100 ? -28.517 11.565 18.073 1.00 9.30 79 ARG A O 1
ATOM 790 N N . VAL A 1 101 ? -29.319 13.609 17.645 1.00 9.94 80 VAL A N 1
ATOM 791 C CA . VAL A 1 101 ? -28.117 14.328 18.035 1.00 8.11 80 VAL A CA 1
ATOM 792 C C . VAL A 1 101 ? -28.500 15.161 19.246 1.00 9.08 80 VAL A C 1
ATOM 793 O O . VAL A 1 101 ? -29.448 15.955 19.180 1.00 10.36 80 VAL A O 1
ATOM 797 N N . CYS A 1 102 ? -27.822 14.924 20.362 1.00 8.23 81 CYS A N 1
ATOM 798 C CA . CYS A 1 102 ? -28.119 15.579 21.624 1.00 8.62 81 CYS A CA 1
ATOM 799 C C . CYS A 1 102 ? -27.163 16.744 21.803 1.00 10.80 81 CYS A C 1
ATOM 800 O O . CYS A 1 102 ? -25.961 16.563 21.664 1.00 10.86 81 CYS A O 1
ATOM 803 N N . LEU A 1 103 ? -27.693 17.938 22.069 1.00 7.24 82 LEU A N 1
ATOM 804 C CA . LEU A 1 103 ? -26.872 19.071 22.484 1.00 7.66 82 LEU A CA 1
ATOM 805 C C . LEU A 1 103 ? -26.787 19.108 24.002 1.00 9.23 82 LEU A C 1
ATOM 806 O O . LEU A 1 103 ? -27.809 19.227 24.678 1.00 8.07 82 LEU A O 1
ATOM 811 N N . LEU A 1 104 ? -25.573 19.015 24.545 1.00 7.99 83 LEU A N 1
ATOM 812 C CA . LEU A 1 104 ? -25.434 19.190 25.986 1.00 7.26 83 LEU A CA 1
ATOM 813 C C . LEU A 1 104 ? -25.516 20.685 26.239 1.00 8.32 83 LEU A C 1
ATOM 814 O O . LEU A 1 104 ? -24.662 21.447 25.776 1.00 7.12 83 LEU A O 1
ATOM 819 N N . ASP A 1 105 ? -26.562 21.097 26.946 1.00 10.76 84 ASP A N 1
ATOM 820 C CA . ASP A 1 105 ? -27.042 22.480 26.970 1.00 11.08 84 ASP A CA 1
ATOM 821 C C . ASP A 1 105 ? -27.273 22.874 28.425 1.00 10.64 84 ASP A C 1
ATOM 822 O O . ASP A 1 105 ? -28.163 22.293 29.078 1.00 9.90 84 ASP A O 1
ATOM 827 N N . PRO A 1 106 ? -26.492 23.799 28.985 1.00 9.86 85 PRO A N 1
ATOM 828 C CA . PRO A 1 106 ? -26.668 24.134 30.411 1.00 9.99 85 PRO A CA 1
ATOM 829 C C . PRO A 1 106 ? -28.032 24.704 30.722 1.00 8.50 85 PRO A C 1
ATOM 830 O O . PRO A 1 106 ? -28.412 24.737 31.895 1.00 12.20 85 PRO A O 1
ATOM 834 N N . ARG A 1 107 ? -28.778 25.156 29.722 1.00 12.20 86 ARG A N 1
ATOM 835 C CA . ARG A 1 107 ? -30.065 25.795 29.946 1.00 12.93 86 ARG A CA 1
ATOM 836 C C . ARG A 1 107 ? -31.233 24.877 29.642 1.00 14.30 86 ARG A C 1
ATOM 837 O O . ARG A 1 107 ? -32.380 25.323 29.683 1.00 14.69 86 ARG A O 1
ATOM 845 N N . ALA A 1 108 ? -30.972 23.615 29.318 1.00 10.73 87 ALA A N 1
ATOM 846 C CA . ALA A 1 108 ? -32.063 22.717 28.992 1.00 12.76 87 ALA A CA 1
ATOM 847 C C . ALA A 1 108 ? -32.920 22.452 30.224 1.00 14.13 87 ALA A C 1
ATOM 848 O O . ALA A 1 108 ? -32.449 22.504 31.362 1.00 12.86 87 ALA A O 1
ATOM 850 N N . THR A 1 109 ? -34.194 22.110 29.986 1.00 13.54 88 THR A N 1
ATOM 851 C CA . THR A 1 109 ? -35.116 21.882 31.089 1.00 12.30 88 THR A CA 1
ATOM 852 C C . THR A 1 109 ? -35.099 20.442 31.586 1.00 16.56 88 THR A C 1
ATOM 853 O O . THR A 1 109 ? -35.712 20.152 32.624 1.00 18.69 88 THR A O 1
ATOM 857 N N . ILE A 1 110 ? -34.422 19.531 30.887 1.00 12.66 89 ILE A N 1
ATOM 858 C CA . ILE A 1 110 ? -34.416 18.125 31.266 1.00 12.34 89 ILE A CA 1
ATOM 859 C C . ILE A 1 110 ? -32.972 17.648 31.301 1.00 11.94 89 ILE A C 1
ATOM 860 O O . ILE A 1 110 ? -32.193 17.924 30.376 1.00 11.01 89 ILE A O 1
ATOM 865 N N . ASP A 1 111 ? -32.618 16.951 32.375 1.00 11.57 90 ASP A N 1
ATOM 866 C CA . ASP A 1 111 ? -31.279 16.411 32.537 1.00 9.69 90 ASP A CA 1
ATOM 867 C C . ASP A 1 111 ? -31.123 15.117 31.756 1.00 12.30 90 ASP A C 1
ATOM 868 O O . ASP A 1 111 ? -32.054 14.306 31.665 1.00 11.04 90 ASP A O 1
ATOM 873 N N . LEU A 1 112 ? -29.929 14.926 31.210 1.00 9.73 91 LEU A N 1
ATOM 874 C CA . LEU A 1 112 ? -29.561 13.649 30.606 1.00 11.24 91 LEU A CA 1
ATOM 875 C C . LEU A 1 112 ? -29.654 12.504 31.621 1.00 12.53 91 LEU A C 1
ATOM 876 O O . LEU A 1 112 ? -29.304 12.666 32.794 1.00 10.50 91 LEU A O 1
ATOM 881 N N . GLN A 1 113 ? -30.136 11.348 31.163 1.00 10.31 92 GLN A N 1
ATOM 882 C CA . GLN A 1 113 ? -30.297 10.163 31.991 1.00 12.12 92 GLN A CA 1
ATOM 883 C C . GLN A 1 113 ? -29.748 8.952 31.258 1.00 12.37 92 GLN A C 1
ATOM 884 O O . GLN A 1 113 ? -29.634 8.964 30.031 1.00 11.25 92 GLN A O 1
ATOM 890 N N . PRO A 1 114 ? -29.425 7.870 31.976 1.00 13.83 93 PRO A N 1
ATOM 891 C CA . PRO A 1 114 ? -28.878 6.691 31.280 1.00 11.07 93 PRO A CA 1
ATOM 892 C C . PRO A 1 114 ? -29.762 6.180 30.159 1.00 13.39 93 PRO A C 1
ATOM 893 O O . PRO A 1 114 ? -29.234 5.718 29.141 1.00 17.72 93 PRO A O 1
ATOM 897 N N . GLU A 1 115 ? -31.088 6.251 30.300 1.00 15.73 94 GLU A N 1
ATOM 898 C CA . GLU A 1 115 ? -31.933 5.714 29.235 1.00 16.51 94 GLU A CA 1
ATOM 899 C C . GLU A 1 115 ? -31.803 6.508 27.934 1.00 19.05 94 GLU A C 1
ATOM 900 O O . GLU A 1 115 ? -32.124 5.981 26.856 1.00 19.56 94 GLU A O 1
ATOM 906 N N . ASP A 1 116 ? -31.268 7.729 27.992 1.00 13.82 95 ASP A N 1
ATOM 907 C CA . ASP A 1 116 ? -30.982 8.467 26.764 1.00 11.19 95 ASP A CA 1
ATOM 908 C C . ASP A 1 116 ? -29.922 7.792 25.901 1.00 12.89 95 ASP A C 1
ATOM 909 O O . ASP A 1 116 ? -29.737 8.192 24.745 1.00 13.13 95 ASP A O 1
ATOM 914 N N . ALA A 1 117 ? -29.211 6.780 26.417 1.00 15.70 96 ALA A N 1
ATOM 915 C CA . ALA A 1 117 ? -28.273 6.065 25.556 1.00 14.54 96 ALA A CA 1
ATOM 916 C C . ALA A 1 117 ? -28.991 5.459 24.365 1.00 14.76 96 ALA A C 1
ATOM 917 O O . ALA A 1 117 ? -28.420 5.379 23.271 1.00 16.97 96 ALA A O 1
ATOM 919 N N . THR A 1 118 ? -30.252 5.069 24.554 1.00 14.23 97 THR A N 1
ATOM 920 C CA . THR A 1 118 ? -31.051 4.488 23.482 1.00 15.94 97 THR A CA 1
ATOM 921 C C . THR A 1 118 ? -31.536 5.523 22.470 1.00 18.05 97 THR A C 1
ATOM 922 O O . THR A 1 118 ? -31.897 5.158 21.337 1.00 16.69 97 THR A O 1
ATOM 926 N N . LYS A 1 119 ? -31.493 6.811 22.825 1.00 11.09 98 LYS A N 1
ATOM 927 C CA . LYS A 1 119 ? -32.225 7.835 22.120 1.00 10.31 98 LYS A CA 1
ATOM 928 C C . LYS A 1 119 ? -31.358 8.744 21.266 1.00 12.31 98 LYS A C 1
ATOM 929 O O . LYS A 1 119 ? -31.895 9.462 20.425 1.00 11.13 98 LYS A O 1
ATOM 935 N N . PHE A 1 120 ? -30.039 8.711 21.444 1.00 10.77 99 PHE A N 1
ATOM 936 C CA . PHE A 1 120 ? -29.141 9.556 20.674 1.00 9.76 99 PHE A CA 1
ATOM 937 C C . PHE A 1 120 ? -27.934 8.754 20.225 1.00 9.81 99 PHE A C 1
ATOM 938 O O . PHE A 1 120 ? -27.477 7.844 20.922 1.00 13.16 99 PHE A O 1
ATOM 946 N N . ASP A 1 121 ? -27.426 9.110 19.055 1.00 9.22 100 ASP A N 1
ATOM 947 C CA . ASP A 1 121 ? -26.201 8.516 18.535 1.00 9.00 100 ASP A CA 1
ATOM 948 C C . ASP A 1 121 ? -25.008 9.444 18.656 1.00 12.16 100 ASP A C 1
ATOM 949 O O . ASP A 1 121 ? -23.867 8.981 18.573 1.00 13.79 100 ASP A O 1
ATOM 954 N N . TYR A 1 122 ? -25.254 10.737 18.831 1.00 10.47 101 TYR A N 1
ATOM 955 C CA . TYR A 1 122 ? -24.199 11.730 18.873 1.00 10.58 101 TYR A CA 1
ATOM 956 C C . TYR A 1 122 ? -24.478 12.672 20.021 1.00 9.68 101 TYR A C 1
ATOM 957 O O . TYR A 1 122 ? -25.634 12.985 20.301 1.00 9.94 101 TYR A O 1
ATOM 966 N N . PHE A 1 123 ? -23.417 13.124 20.668 1.00 8.44 102 PHE A N 1
ATOM 967 C CA . PHE A 1 123 ? -23.520 14.058 21.783 1.00 7.20 102 PHE A CA 1
ATOM 968 C C . PHE A 1 123 ? -22.612 15.222 21.440 1.00 7.69 102 PHE A C 1
ATOM 969 O O . PHE A 1 123 ? -21.417 15.013 21.227 1.00 7.91 102 PHE A O 1
ATOM 977 N N . VAL A 1 124 ? -23.176 16.429 21.393 1.00 7.26 103 VAL A N 1
ATOM 978 C CA . VAL A 1 124 ? -22.496 17.646 20.927 1.00 7.60 103 VAL A CA 1
ATOM 979 C C . VAL A 1 124 ? -22.228 18.606 22.083 1.00 8.42 103 VAL A C 1
ATOM 980 O O . VAL A 1 124 ? -23.103 18.865 22.921 1.00 6.72 103 VAL A O 1
ATOM 984 N N . PHE A 1 125 ? -21.004 19.155 22.104 1.00 5.79 104 PHE A N 1
ATOM 985 C CA . PHE A 1 125 ? -20.542 20.075 23.129 1.00 8.33 104 PHE A CA 1
ATOM 986 C C . PHE A 1 125 ? -19.978 21.325 22.481 1.00 6.87 104 PHE A C 1
ATOM 987 O O . PHE A 1 125 ? -19.352 21.265 21.422 1.00 7.96 104 PHE A O 1
ATOM 995 N N . GLY A 1 126 ? -20.176 22.459 23.145 1.00 7.65 105 GLY A N 1
ATOM 996 C CA . GLY A 1 126 ? -19.496 23.669 22.720 1.00 8.54 105 GLY A CA 1
ATOM 997 C C . GLY A 1 126 ? -18.053 23.637 23.166 1.00 10.38 105 GLY A C 1
ATOM 998 O O . GLY A 1 126 ? -17.759 23.442 24.348 1.00 11.97 105 GLY A O 1
ATOM 999 N N . GLY A 1 127 ? -17.141 23.781 22.209 1.00 9.52 106 GLY A N 1
ATOM 1000 C CA . GLY A 1 127 ? -15.730 23.958 22.508 1.00 11.47 106 GLY A CA 1
ATOM 1001 C C . GLY A 1 127 ? -15.494 25.385 22.951 1.00 10.85 106 GLY A C 1
ATOM 1002 O O . GLY A 1 127 ? -14.958 26.210 22.203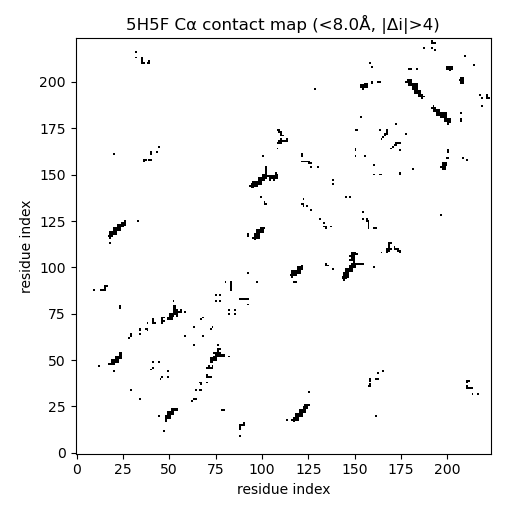 1.00 10.19 106 GLY A O 1
ATOM 1003 N N . ILE A 1 128 ? -15.910 25.670 24.179 1.00 10.66 107 ILE A N 1
ATOM 1004 C CA . ILE A 1 128 ? -15.960 27.018 24.740 1.00 7.79 107 ILE A CA 1
ATOM 1005 C C . ILE A 1 128 ? -15.205 26.992 26.058 1.00 12.72 107 ILE A C 1
ATOM 1006 O O . ILE A 1 128 ? -15.423 26.097 26.870 1.00 12.55 107 ILE A O 1
ATOM 1011 N N . LEU A 1 129 ? -14.353 27.976 26.295 1.00 10.76 108 LEU A N 1
ATOM 1012 C CA . LEU A 1 129 ? -13.765 28.145 27.618 1.00 10.57 108 LEU A CA 1
ATOM 1013 C C . LEU A 1 129 ? -14.717 29.053 28.382 1.00 11.31 108 LEU A C 1
ATOM 1014 O O . LEU A 1 129 ? -14.852 30.239 28.057 1.00 14.11 108 LEU A O 1
ATOM 1019 N N . GLY A 1 130 ? -15.420 28.484 29.357 1.00 11.59 109 GLY A N 1
ATOM 1020 C CA . GLY A 1 130 ? -16.533 29.184 29.953 1.00 11.13 109 GLY A CA 1
ATOM 1021 C C . GLY A 1 130 ? -16.097 30.333 30.835 1.00 13.91 109 GLY A C 1
ATOM 1022 O O . GLY A 1 130 ? -14.979 30.387 31.340 1.00 16.79 109 GLY A O 1
ATOM 1023 N N . ASP A 1 131 ? -17.011 31.275 31.003 1.00 9.77 110 ASP A N 1
ATOM 1024 C CA . ASP A 1 131 ? -16.833 32.420 31.887 1.00 12.78 110 ASP A CA 1
ATOM 1025 C C . ASP A 1 131 ? -17.673 32.184 33.134 1.00 13.22 110 ASP A C 1
ATOM 1026 O O . ASP A 1 131 ? -18.553 31.319 33.162 1.00 10.16 110 ASP A O 1
ATOM 1031 N N . HIS A 1 132 ? -17.389 32.939 34.180 1.00 10.74 111 HIS A N 1
ATOM 1032 C CA . HIS A 1 132 ? -18.345 32.997 35.268 1.00 9.15 111 HIS A CA 1
ATOM 1033 C C . HIS A 1 132 ? -18.695 34.442 35.589 1.00 8.60 111 HIS A C 1
ATOM 1034 O O . HIS A 1 132 ? -17.813 35.238 35.866 1.00 11.82 111 HIS A O 1
ATOM 1041 N N . PRO A 1 133 ? -19.984 34.787 35.525 1.00 8.25 112 PRO A N 1
ATOM 1042 C CA . PRO A 1 133 ? -21.113 33.911 35.180 1.00 12.28 112 PRO A CA 1
ATOM 1043 C C . PRO A 1 133 ? -21.085 33.483 33.709 1.00 9.43 112 PRO A C 1
ATOM 1044 O O . PRO A 1 133 ? -20.490 34.154 32.866 1.00 12.05 112 PRO A O 1
ATOM 1048 N N . PRO A 1 134 ? -21.713 32.350 33.413 1.00 13.27 113 PRO A N 1
ATOM 1049 C CA . PRO A 1 134 ? -21.695 31.852 32.032 1.00 11.83 113 PRO A CA 1
ATOM 1050 C C . PRO A 1 134 ? -22.286 32.872 31.069 1.00 14.04 113 PRO A C 1
ATOM 1051 O O . PRO A 1 134 ? -23.225 33.606 31.402 1.00 18.03 113 PRO A O 1
ATOM 1055 N N . ARG A 1 135 ? -21.717 32.914 29.867 1.00 11.44 114 ARG A N 1
ATOM 1056 C CA . ARG A 1 135 ? -22.176 33.818 28.817 1.00 9.49 114 ARG A CA 1
ATOM 1057 C C . ARG A 1 135 ? -23.207 33.188 27.895 1.00 13.10 114 ARG A C 1
ATOM 1058 O O . ARG A 1 135 ? -23.625 33.840 26.932 1.00 14.87 114 ARG A O 1
ATOM 1066 N N . ASP A 1 136 ? -23.612 31.942 28.147 1.00 12.22 115 ASP A N 1
ATOM 1067 C CA . ASP A 1 136 ? -24.675 31.295 27.387 1.00 14.36 115 ASP A CA 1
ATOM 1068 C C . ASP A 1 136 ? -24.291 31.109 25.928 1.00 13.38 115 ASP A C 1
ATOM 1069 O O . ASP A 1 136 ? -25.155 31.137 25.053 1.00 17.14 115 ASP A O 1
ATOM 1074 N N . ARG A 1 137 ? -22.999 30.934 25.644 1.00 10.55 116 ARG A N 1
ATOM 1075 C CA . ARG A 1 137 ? -22.593 30.762 24.254 1.00 9.58 116 ARG A CA 1
ATOM 1076 C C . ARG A 1 137 ? -23.073 29.439 23.652 1.00 10.99 116 ARG A C 1
ATOM 1077 O O . ARG A 1 137 ? -23.150 29.329 22.415 1.00 11.56 116 ARG A O 1
ATOM 1085 N N . THR A 1 138 ? -23.429 28.441 24.472 1.00 9.42 117 THR A N 1
ATOM 1086 C CA . THR A 1 138 ? -23.956 27.206 23.893 1.00 10.20 117 THR A CA 1
ATOM 1087 C C . THR A 1 138 ? -25.212 27.482 23.082 1.00 11.88 117 THR A C 1
ATOM 1088 O O . THR A 1 138 ? -25.509 26.761 22.128 1.00 11.79 117 THR A O 1
ATOM 1092 N N . LYS A 1 139 ? -25.953 28.528 23.436 1.00 12.26 118 LYS A N 1
ATOM 1093 C CA . LYS A 1 139 ? -27.181 28.814 22.698 1.00 12.84 118 LYS A CA 1
ATOM 1094 C C . LYS A 1 139 ? -26.918 29.058 21.218 1.00 14.60 118 LYS A C 1
ATOM 1095 O O . LYS A 1 139 ? -27.820 28.834 20.399 1.00 15.64 118 LYS A O 1
ATOM 1101 N N . GLU A 1 140 ? -25.695 29.475 20.845 1.00 11.78 119 GLU A N 1
ATOM 1102 C CA . GLU A 1 140 ? -25.397 29.651 19.423 1.00 11.27 119 GLU A CA 1
ATOM 1103 C C . GLU A 1 140 ? -25.560 28.348 18.642 1.00 17.40 119 GLU A C 1
ATOM 1104 O O . GLU A 1 140 ? -25.905 28.372 17.452 1.00 16.88 119 GLU A O 1
ATOM 1110 N N . LEU A 1 141 ? -25.285 27.210 19.277 1.00 10.96 120 LEU A N 1
ATOM 1111 C CA . LEU A 1 141 ? -25.467 25.928 18.603 1.00 11.40 120 LEU A CA 1
ATOM 1112 C C . LEU A 1 141 ? -26.941 25.611 18.417 1.00 14.52 120 LEU A C 1
ATOM 1113 O O . LEU A 1 141 ? -27.344 25.082 17.369 1.00 14.15 120 LEU A O 1
ATOM 1118 N N . LYS A 1 142 ? -27.764 25.946 19.416 1.00 13.68 121 LYS A N 1
ATOM 1119 C CA . LYS A 1 142 ? -29.180 25.619 19.309 1.00 20.68 121 LYS A CA 1
ATOM 1120 C C . LYS A 1 142 ? -29.813 26.396 18.168 1.00 22.86 121 LYS A C 1
ATOM 1121 O O . LYS A 1 142 ? -30.602 25.843 17.398 1.00 25.17 121 LYS A O 1
ATOM 1123 N N . THR A 1 143 ? -29.418 27.662 17.999 1.00 17.63 122 THR A N 1
ATOM 1124 C CA . THR A 1 143 ? -29.940 28.448 16.896 1.00 20.82 122 THR A CA 1
ATOM 1125 C C . THR A 1 143 ? -29.328 28.042 15.558 1.00 21.86 122 THR A C 1
ATOM 1126 O O . THR A 1 143 ? -29.980 28.218 14.525 1.00 21.14 122 THR A O 1
ATOM 1130 N N . ALA A 1 144 ? -28.111 27.473 15.549 1.00 17.95 123 ALA A N 1
ATOM 1131 C CA . ALA A 1 144 ? -27.494 27.120 14.267 1.00 16.80 123 ALA A CA 1
ATOM 1132 C C . ALA A 1 144 ? -28.132 25.875 13.659 1.00 17.74 123 ALA A C 1
ATOM 1133 O O . ALA A 1 144 ? -28.159 25.724 12.427 1.00 19.61 123 ALA A O 1
ATOM 1135 N N . TYR A 1 145 ? -28.648 24.981 14.494 1.00 16.20 124 TYR A N 1
ATOM 1136 C CA . TYR A 1 145 ? -29.139 23.677 14.046 1.00 15.65 124 TYR A CA 1
ATOM 1137 C C . TYR A 1 145 ? -30.469 23.389 14.727 1.00 13.77 124 TYR A C 1
ATOM 1138 O O . TYR A 1 145 ? -30.588 22.455 15.524 1.00 17.07 124 TYR A O 1
ATOM 1147 N N . PRO A 1 146 ? -31.494 24.185 14.426 1.00 24.88 125 PRO A N 1
ATOM 1148 C CA . PRO A 1 146 ? -32.747 24.133 15.208 1.00 30.98 125 PRO A CA 1
ATOM 1149 C C . PRO A 1 146 ? -33.531 22.836 15.076 1.00 25.01 125 PRO A C 1
ATOM 1150 O O . PRO A 1 146 ? -34.280 22.478 15.999 1.00 24.82 125 PRO A O 1
ATOM 1154 N N . ASN A 1 147 ? -33.396 22.116 13.968 1.00 21.47 126 ASN A N 1
ATOM 1155 C CA . ASN A 1 147 ? -34.147 20.883 13.784 1.00 22.36 126 ASN A CA 1
ATOM 1156 C C . ASN A 1 147 ? -33.313 19.632 13.993 1.00 22.68 126 ASN A C 1
ATOM 1157 O O . ASN A 1 147 ? -33.874 18.529 14.049 1.00 18.39 126 ASN A O 1
ATOM 1162 N N . LEU A 1 148 ? -31.993 19.773 14.116 1.00 14.60 127 LEU A N 1
ATOM 1163 C CA . LEU A 1 148 ? -31.117 18.635 14.289 1.00 16.19 127 LEU A CA 1
ATOM 1164 C C . LEU A 1 148 ? -31.000 18.240 15.753 1.00 14.45 127 LEU A C 1
ATOM 1165 O O . LEU A 1 148 ? -31.037 17.050 16.066 1.00 14.00 127 LEU A O 1
ATOM 1170 N N . LEU A 1 149 ? -30.878 19.236 16.636 1.00 12.95 128 LEU A N 1
ATOM 1171 C CA . LEU A 1 149 ? -30.453 19.034 18.015 1.00 10.72 128 LEU A CA 1
ATOM 1172 C C . LEU A 1 149 ? -31.638 18.947 18.962 1.00 11.74 128 LEU A C 1
ATOM 1173 O O . LEU A 1 149 ? -32.651 19.630 18.789 1.00 15.31 128 LEU A O 1
ATOM 1178 N N . ILE A 1 150 ? -31.497 18.094 19.978 1.00 9.03 129 ILE A N 1
ATOM 1179 C CA . ILE A 1 150 ? -32.376 18.104 21.145 1.00 8.84 129 ILE A CA 1
ATOM 1180 C C . ILE A 1 150 ? -31.503 18.333 22.365 1.00 8.66 129 ILE A C 1
ATOM 1181 O O . ILE A 1 150 ? -30.513 17.629 22.541 1.00 9.64 129 ILE A O 1
ATOM 1186 N N . SER A 1 151 ? -31.859 19.315 23.197 1.00 10.30 130 SER A N 1
ATOM 1187 C CA . SER A 1 151 ? -31.010 19.704 24.326 1.00 8.93 130 SER A CA 1
ATOM 1188 C C . SER A 1 151 ? -31.248 18.854 25.569 1.00 11.97 130 SER A C 1
ATOM 1189 O O . SER A 1 151 ? -32.386 18.497 25.901 1.00 11.39 130 SER A O 1
ATOM 1192 N N . ARG A 1 152 ? -30.154 18.548 26.269 1.00 10.69 131 ARG A N 1
ATOM 1193 C CA . ARG A 1 152 ? -30.217 17.905 27.563 1.00 8.78 131 ARG A CA 1
ATOM 1194 C C . ARG A 1 152 ? -29.190 18.547 28.470 1.00 8.01 131 ARG A C 1
ATOM 1195 O O . ARG A 1 152 ? -28.121 18.985 28.015 1.00 7.87 131 ARG A O 1
ATOM 1203 N N . ARG A 1 153 ? -29.523 18.601 29.762 1.00 9.06 132 ARG A N 1
ATOM 1204 C CA . ARG A 1 153 ? -28.686 19.275 30.744 1.00 6.40 132 ARG A CA 1
ATOM 1205 C C . ARG A 1 153 ? -27.837 18.270 31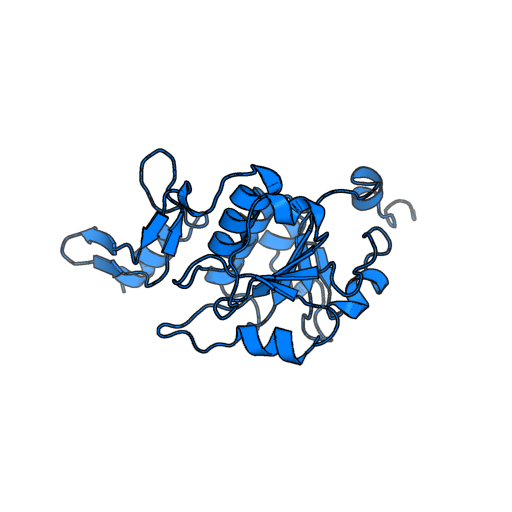.522 1.00 9.19 132 ARG A C 1
ATOM 1206 O O . ARG A 1 153 ? -28.161 17.080 31.617 1.00 10.61 132 ARG A O 1
ATOM 1214 N N . LEU A 1 154 ? -26.733 18.773 32.077 1.00 7.37 133 LEU A N 1
ATOM 1215 C CA . LEU A 1 154 ? -25.890 18.000 32.983 1.00 7.21 133 LEU A CA 1
ATOM 1216 C C . LEU A 1 154 ? -25.871 18.665 34.356 1.00 9.03 133 LEU A C 1
ATOM 1217 O O . LEU A 1 154 ? -24.798 18.966 34.884 1.00 10.86 133 LEU A O 1
ATOM 1222 N N . GLY A 1 155 ? -27.047 18.947 34.911 1.00 11.13 134 GLY A N 1
ATOM 1223 C CA . GLY A 1 155 ? -27.120 19.596 36.208 1.00 11.87 134 GLY A CA 1
ATOM 1224 C C . GLY A 1 155 ? -27.000 21.108 36.114 1.00 14.36 134 GLY A C 1
ATOM 1225 O O . GLY A 1 155 ? -26.798 21.690 35.036 1.00 10.84 134 GLY A O 1
ATOM 1226 N N . ASP A 1 156 ? -27.103 21.755 37.282 1.00 10.10 135 ASP A N 1
ATOM 1227 C CA . ASP A 1 156 ? -27.355 23.191 37.326 1.00 13.94 135 ASP A CA 1
ATOM 1228 C C . ASP A 1 156 ? -26.110 24.059 37.452 1.00 13.28 135 ASP A C 1
ATOM 1229 O O . ASP A 1 156 ? -26.248 25.282 37.619 1.00 12.13 135 ASP A O 1
ATOM 1234 N N . LYS A 1 157 ? -24.909 23.482 37.351 1.00 11.17 136 LYS A N 1
ATOM 1235 C CA . LYS A 1 157 ? -23.673 24.251 37.389 1.00 7.64 136 LYS A CA 1
ATOM 1236 C C . LYS A 1 157 ? -22.828 23.998 36.152 1.00 11.01 136 LYS A C 1
ATOM 1237 O O . LYS A 1 157 ? -22.872 22.923 35.560 1.00 10.10 136 LYS A O 1
ATOM 1243 N N . GLN A 1 158 ? -22.035 25.007 35.778 1.00 8.75 137 GLN A N 1
ATOM 1244 C CA . GLN A 1 158 ? -21.247 24.910 34.557 1.00 7.88 137 GLN A CA 1
ATOM 1245 C C . GLN A 1 158 ? -20.095 23.938 34.728 1.00 9.32 137 GLN A C 1
ATOM 1246 O O . GLN A 1 158 ? -19.426 23.936 35.767 1.00 8.69 137 GLN A O 1
ATOM 1252 N N . MET A 1 159 ? -19.859 23.118 33.696 1.00 9.27 138 MET A N 1
ATOM 1253 C CA . MET A 1 159 ? -18.703 22.223 33.628 1.00 5.53 138 MET A CA 1
ATOM 1254 C C . MET A 1 159 ? -17.779 22.647 32.492 1.00 7.19 138 MET A C 1
ATOM 1255 O O . MET A 1 159 ? -18.243 23.159 31.478 1.00 9.15 138 MET A O 1
ATOM 1260 N N . THR A 1 160 ? -16.475 22.375 32.635 1.00 7.15 139 THR A N 1
ATOM 1261 C CA . THR A 1 160 ? -15.573 22.504 31.491 1.00 6.30 139 THR A CA 1
ATOM 1262 C C . THR A 1 160 ? -15.970 21.499 30.418 1.00 8.82 139 THR A C 1
ATOM 1263 O O . THR A 1 160 ? -16.652 20.519 30.684 1.00 9.13 139 THR A O 1
ATOM 1267 N N . THR A 1 161 ? -15.470 21.711 29.197 1.00 7.56 140 THR A N 1
ATOM 1268 C CA . THR A 1 161 ? -15.814 20.779 28.122 1.00 8.85 140 THR A CA 1
ATOM 1269 C C . THR A 1 161 ? -15.414 19.341 28.467 1.00 6.62 140 THR A C 1
ATOM 1270 O O . THR A 1 161 ? -16.201 18.413 28.262 1.00 7.83 140 THR A O 1
ATOM 1274 N N . ASP A 1 162 ? -14.202 19.131 29.001 1.00 9.32 141 ASP A N 1
ATOM 1275 C CA . ASP A 1 162 ? -13.808 17.751 29.285 1.00 7.48 141 ASP A CA 1
ATOM 1276 C C . ASP A 1 162 ? -14.640 17.163 30.408 1.00 8.32 141 ASP A C 1
ATOM 1277 O O . ASP A 1 162 ? -14.915 15.961 30.403 1.00 9.11 141 ASP A O 1
ATOM 1282 N N . THR A 1 163 ? -15.030 17.987 31.388 1.00 7.45 142 THR A N 1
ATOM 1283 C CA . THR A 1 163 ? -15.875 17.496 32.470 1.00 6.87 142 THR A CA 1
ATOM 1284 C C . THR A 1 163 ? -17.270 17.166 31.960 1.00 9.08 142 THR A C 1
ATOM 1285 O O . THR A 1 163 ? -17.865 16.156 32.367 1.00 7.65 142 THR A O 1
ATOM 1289 N N . ALA A 1 164 ? -17.812 17.993 31.060 1.00 8.11 143 ALA A N 1
ATOM 1290 C CA . ALA A 1 164 ? -19.123 17.679 30.512 1.00 7.03 143 ALA A CA 1
ATOM 1291 C C . ALA A 1 164 ? -19.095 16.370 29.740 1.00 9.54 143 ALA A C 1
ATOM 1292 O O . ALA A 1 164 ? -20.028 15.560 29.831 1.00 7.38 143 ALA A O 1
ATOM 1294 N N . ILE A 1 165 ? -18.028 16.140 28.982 1.00 6.77 144 ILE A N 1
ATOM 1295 C CA . ILE A 1 165 ? -17.917 14.893 28.235 1.00 5.43 144 ILE A CA 1
ATOM 1296 C C . ILE A 1 165 ? -17.710 13.710 29.183 1.00 8.21 144 ILE A C 1
ATOM 1297 O O . ILE A 1 165 ? -18.314 12.647 29.006 1.00 9.37 144 ILE A O 1
ATOM 1302 N N . ARG A 1 166 ? -16.879 13.885 30.212 1.00 6.58 145 ARG A N 1
ATOM 1303 C CA . ARG A 1 166 ? -16.664 12.831 31.201 1.00 8.41 145 ARG A CA 1
ATOM 1304 C C . ARG A 1 166 ? -17.979 12.451 31.873 1.00 9.38 145 ARG A C 1
ATOM 1305 O O . ARG A 1 166 ? -18.288 11.261 32.063 1.00 10.24 145 ARG A O 1
ATOM 1313 N N . THR A 1 167 ? -18.788 13.462 32.211 1.00 7.66 146 THR A N 1
ATOM 1314 C CA . THR A 1 167 ? -20.073 13.206 32.855 1.00 8.27 146 THR A CA 1
ATOM 1315 C C . THR A 1 167 ? -21.031 12.501 31.902 1.00 10.12 146 THR A C 1
ATOM 1316 O O . THR A 1 167 ? -21.739 11.565 32.304 1.00 9.05 146 THR A O 1
ATOM 1320 N N . THR A 1 168 ? -21.086 12.959 30.644 1.00 7.03 147 THR A N 1
ATOM 1321 C CA . THR A 1 168 ? -21.922 12.313 29.637 1.00 8.25 147 THR A CA 1
ATOM 1322 C C . THR A 1 168 ? -21.529 10.857 29.455 1.00 8.98 147 THR A C 1
ATOM 1323 O O . THR A 1 168 ? -22.394 9.982 29.371 1.00 9.37 147 THR A O 1
ATOM 1327 N N . GLN A 1 169 ? -20.224 10.570 29.425 1.00 6.30 148 GLN A N 1
ATOM 1328 C CA . GLN A 1 169 ? -19.798 9.173 29.323 1.00 9.91 148 GLN A CA 1
ATOM 1329 C C . GLN A 1 169 ? -20.228 8.348 30.534 1.00 11.22 148 GLN A C 1
ATOM 1330 O O . GLN A 1 169 ? -20.676 7.201 30.378 1.00 11.01 148 GLN A O 1
ATOM 1336 N N . LEU A 1 170 ? -20.091 8.893 31.754 1.00 8.74 149 LEU A N 1
ATOM 1337 C CA . LEU A 1 170 ? -20.557 8.128 32.916 1.00 10.28 149 LEU A CA 1
ATOM 1338 C C . LEU A 1 170 ? -22.051 7.817 32.819 1.00 12.90 149 LEU A C 1
ATOM 1339 O O . LEU A 1 170 ? -22.493 6.716 33.180 1.00 11.38 149 LEU A O 1
ATOM 1344 N N . ILE A 1 171 ? -22.851 8.773 32.336 1.00 9.17 150 ILE A N 1
ATOM 1345 C CA . ILE A 1 171 ? -24.294 8.562 32.279 1.00 8.52 150 ILE A CA 1
ATOM 1346 C C . ILE A 1 171 ? -24.663 7.584 31.165 1.00 13.66 150 ILE A C 1
ATOM 1347 O O . ILE A 1 171 ? -25.463 6.660 31.362 1.00 11.35 150 ILE A O 1
ATOM 1352 N N . ILE A 1 172 ? -24.102 7.785 29.977 1.00 9.27 151 ILE A N 1
ATOM 1353 C CA . ILE A 1 172 ? -24.516 7.061 28.770 1.00 11.94 151 ILE A CA 1
ATOM 1354 C C . ILE A 1 172 ? -23.793 5.730 28.622 1.00 15.87 151 ILE A C 1
ATOM 1355 O O . ILE A 1 172 ? -24.410 4.708 28.295 1.00 16.38 151 ILE A O 1
ATOM 1360 N N . LYS A 1 173 ? -22.477 5.721 28.809 1.00 11.92 152 LYS A N 1
ATOM 1361 C CA . LYS A 1 173 ? -21.711 4.491 28.644 1.00 13.98 152 LYS A CA 1
ATOM 1362 C C . LYS A 1 173 ? -21.764 3.614 29.886 1.00 15.91 152 LYS A C 1
ATOM 1363 O O . LYS A 1 173 ? -21.949 2.394 29.780 1.00 14.29 152 LYS A O 1
ATOM 1369 N N . ASP A 1 174 ? -21.596 4.207 31.071 1.00 11.29 153 ASP A N 1
ATOM 1370 C CA . ASP A 1 174 ? -21.547 3.422 32.290 1.00 11.82 153 ASP A CA 1
ATOM 1371 C C . ASP A 1 174 ? -22.897 3.337 32.984 1.00 12.37 153 ASP A C 1
ATOM 1372 O O . ASP A 1 174 ? -23.015 2.640 34.000 1.00 17.19 153 ASP A O 1
ATOM 1377 N N . ARG A 1 175 ? -23.893 4.056 32.471 1.00 12.58 154 ARG A N 1
ATOM 1378 C CA . ARG A 1 175 ? -25.273 4.008 32.960 1.00 13.91 154 ARG A CA 1
ATOM 1379 C C . ARG A 1 175 ? -25.365 4.406 34.429 1.00 14.31 154 ARG A C 1
ATOM 1380 O O . ARG A 1 175 ? -26.147 3.840 35.200 1.00 18.16 154 ARG A O 1
ATOM 1388 N N . ILE A 1 176 ? -24.561 5.396 34.823 1.00 9.78 155 ILE A N 1
ATOM 1389 C CA . ILE A 1 176 ? -24.637 5.966 36.161 1.00 10.29 155 ILE A CA 1
ATOM 1390 C C . ILE A 1 176 ? -25.554 7.182 36.138 1.00 14.87 155 ILE A C 1
ATOM 1391 O O . ILE A 1 176 ? -25.342 8.118 35.358 1.00 14.14 155 ILE A O 1
ATOM 1396 N N . ALA A 1 177 ? -26.564 7.179 37.003 1.00 13.26 156 ALA A N 1
ATOM 1397 C CA . ALA A 1 177 ? -27.421 8.350 37.124 1.00 11.40 156 ALA A CA 1
ATOM 1398 C C . ALA A 1 177 ? -26.625 9.555 37.620 1.00 13.70 156 ALA A C 1
ATOM 1399 O O . ALA A 1 177 ? -25.701 9.435 38.429 1.00 10.39 156 ALA A O 1
ATOM 1401 N N . PHE A 1 178 ? -27.011 10.734 37.124 1.00 13.04 157 PHE A N 1
ATOM 1402 C CA . PHE A 1 178 ? -26.342 11.981 37.499 1.00 13.08 157 PHE A CA 1
ATOM 1403 C C . PHE A 1 178 ? -26.222 12.129 39.009 1.00 12.84 157 PHE A C 1
ATOM 1404 O O . PHE A 1 178 ? -25.206 12.624 39.520 1.00 12.54 157 PHE A O 1
ATOM 1412 N N . GLU A 1 179 ? -27.281 11.763 39.733 1.00 14.43 158 GLU A N 1
ATOM 1413 C CA . GLU A 1 179 ? -27.289 11.972 41.172 1.00 19.38 158 GLU A CA 1
ATOM 1414 C C . GLU A 1 179 ? -26.302 11.068 41.900 1.00 16.59 158 GLU A C 1
ATOM 1415 O O . GLU A 1 179 ? -25.948 11.372 43.042 1.00 22.79 158 GLU A O 1
ATOM 1421 N N . ASP A 1 180 ? -25.837 9.987 41.271 1.00 10.44 159 ASP A N 1
ATOM 1422 C CA . ASP A 1 180 ? -24.820 9.133 41.879 1.00 13.16 159 ASP A CA 1
ATOM 1423 C C . ASP A 1 180 ? -23.388 9.571 41.587 1.00 14.97 159 ASP A C 1
ATOM 1424 O O . ASP A 1 180 ? -22.462 9.074 42.233 1.00 16.02 159 ASP A O 1
ATOM 1429 N N . ILE A 1 181 ? -23.170 10.459 40.618 1.00 13.42 160 ILE A N 1
ATOM 1430 C CA . ILE A 1 181 ? -21.811 10.893 40.322 1.00 10.92 160 ILE A CA 1
ATOM 1431 C C . ILE A 1 181 ? -21.317 11.786 41.449 1.00 10.52 160 ILE A C 1
ATOM 1432 O O . ILE A 1 181 ? -22.046 12.651 41.949 1.00 11.99 160 ILE A O 1
ATOM 1437 N N . LYS A 1 182 ? -20.075 11.574 41.865 1.00 10.08 161 LYS A N 1
ATOM 1438 C CA . LYS A 1 182 ? -19.481 12.386 42.911 1.00 12.86 161 LYS A CA 1
ATOM 1439 C C . LYS A 1 182 ? -18.817 13.586 42.255 1.00 10.17 161 LYS A C 1
ATOM 1440 O O . LYS A 1 182 ? -17.857 13.414 41.493 1.00 10.31 161 LYS A O 1
ATOM 1446 N N . PHE A 1 183 ? -19.329 14.783 42.547 1.00 11.34 162 PHE A N 1
ATOM 1447 C CA . PHE A 1 183 ? -18.778 16.039 42.052 1.00 13.20 162 PHE A CA 1
ATOM 1448 C C . PHE A 1 183 ? -18.192 16.869 43.189 1.00 13.32 162 PHE A C 1
ATOM 1449 O O . PHE A 1 183 ? -18.486 16.646 44.370 1.00 14.79 162 PHE A O 1
ATOM 1457 N N . ILE A 1 184 ? -17.386 17.869 42.825 1.00 11.86 163 ILE A N 1
ATOM 1458 C CA . ILE A 1 184 ? -17.052 18.969 43.729 1.00 10.93 163 ILE A CA 1
ATOM 1459 C C . ILE A 1 184 ? -17.395 20.275 43.018 1.00 15.04 163 ILE A C 1
ATOM 1460 O O . ILE A 1 184 ? -17.062 20.460 41.838 1.00 13.23 163 ILE A O 1
ATOM 1465 N N . ASP A 1 185 ? -18.094 21.161 43.720 1.00 11.52 164 ASP A N 1
ATOM 1466 C CA . ASP A 1 185 ? -18.536 22.434 43.170 1.00 10.12 164 ASP A CA 1
ATOM 1467 C C . ASP A 1 185 ? -17.526 23.517 43.521 1.00 14.19 164 ASP A C 1
ATOM 1468 O O . ASP A 1 185 ? -17.265 23.781 44.709 1.00 13.62 164 ASP A O 1
ATOM 1473 N N . TYR A 1 186 ? -16.995 24.180 42.498 1.00 11.24 165 TYR A N 1
ATOM 1474 C CA . TYR A 1 186 ? -16.117 25.328 42.677 1.00 13.50 165 TYR A CA 1
ATOM 1475 C C . TYR A 1 186 ? -14.926 25.015 43.587 1.00 14.36 165 TYR A C 1
ATOM 1476 O O . TYR A 1 186 ? -14.746 25.651 44.632 1.00 16.23 165 TYR A O 1
ATOM 1485 N N . PRO A 1 187 ? -14.075 24.060 43.207 1.00 13.86 166 PRO A N 1
ATOM 1486 C CA . PRO A 1 187 ? -12.939 23.696 44.065 1.00 14.22 166 PRO A CA 1
ATOM 1487 C C . PRO A 1 187 ? -11.900 24.810 44.157 1.00 15.96 166 PRO A C 1
ATOM 1488 O O . PRO A 1 187 ? -11.690 25.583 43.217 1.00 14.19 166 PRO A O 1
ATOM 1492 N N . GLU A 1 188 ? -11.238 24.867 45.308 1.00 15.27 167 GLU A N 1
ATOM 1493 C CA . GLU A 1 188 ? -10.054 25.694 45.490 1.00 16.12 167 GLU A CA 1
ATOM 1494 C C . GLU A 1 188 ? -8.807 24.832 45.354 1.00 20.20 167 GLU A C 1
ATOM 1495 O O . GLU A 1 188 ? -8.739 23.724 45.900 1.00 22.02 167 GLU A O 1
ATOM 1501 N N . PHE A 1 189 ? -7.827 25.339 44.619 1.00 17.65 168 PHE A N 1
ATOM 1502 C CA . PHE A 1 189 ? -6.527 24.706 44.474 1.00 18.19 168 PHE A CA 1
ATOM 1503 C C . PHE A 1 189 ? -5.521 25.573 45.201 1.00 22.07 168 PHE A C 1
ATOM 1504 O O . PHE A 1 189 ? -5.160 26.652 44.722 1.00 21.15 168 PHE A O 1
ATOM 1512 N N . ARG A 1 190 ? -5.082 25.104 46.359 1.00 19.82 169 ARG A N 1
ATOM 1513 C CA . ARG A 1 190 ? -4.134 25.835 47.177 1.00 17.96 169 ARG A CA 1
ATOM 1514 C C . ARG A 1 190 ? -2.797 25.125 47.098 1.00 17.72 169 ARG A C 1
ATOM 1515 O O . ARG A 1 190 ? -2.733 23.891 47.122 1.00 21.96 169 ARG A O 1
ATOM 1523 N N . PHE A 1 191 ? -1.737 25.909 46.976 1.00 17.31 170 PHE A N 1
ATOM 1524 C CA . PHE A 1 191 ? -0.394 25.370 46.905 1.00 22.37 170 PHE A CA 1
ATOM 1525 C C . PHE A 1 191 ? 0.473 25.799 48.068 1.00 28.22 170 PHE A C 1
ATOM 1526 O O . PHE A 1 191 ? 1.295 25.004 48.545 1.00 23.87 170 PHE A O 1
ATOM 1534 N N . ASN A 1 192 ? 0.276 27.013 48.558 1.00 19.10 171 ASN A N 1
ATOM 1535 C CA . ASN A 1 192 ? 0.971 27.512 49.731 1.00 23.46 171 ASN A CA 1
ATOM 1536 C C . ASN A 1 192 ? 0.214 28.733 50.245 1.00 23.45 171 ASN A C 1
ATOM 1537 O O . ASN A 1 192 ? -0.825 29.132 49.704 1.00 20.22 171 ASN A O 1
ATOM 1542 N N . LYS A 1 193 ? 0.764 29.336 51.298 1.00 22.81 172 LYS A N 1
ATOM 1543 C CA . LYS A 1 193 ? 0.136 30.490 51.926 1.00 21.57 172 LYS A CA 1
ATOM 1544 C C . LYS A 1 193 ? -0.021 31.659 50.959 1.00 25.58 172 LYS A C 1
ATOM 1545 O O . LYS A 1 193 ? -0.838 32.555 51.199 1.00 27.06 172 LYS A O 1
ATOM 1551 N N . ASN A 1 194 ? 0.733 31.662 49.860 1.00 22.15 173 ASN A N 1
ATOM 1552 C CA . ASN A 1 194 ? 0.713 32.777 48.921 1.00 27.70 173 ASN A CA 1
ATOM 1553 C C . ASN A 1 194 ? -0.039 32.484 47.623 1.00 28.09 173 ASN A C 1
ATOM 1554 O O . ASN A 1 194 ? -0.320 33.423 46.865 1.00 32.93 173 ASN A O 1
ATOM 1559 N N . GLU A 1 195 ? -0.379 31.222 47.351 1.00 26.42 174 GLU A N 1
ATOM 1560 C CA . GLU A 1 195 ? -0.850 30.803 46.031 1.00 23.01 174 GLU A CA 1
ATOM 1561 C C . GLU A 1 195 ? -2.064 29.894 46.176 1.00 25.89 174 GLU A C 1
ATOM 1562 O O . GLU A 1 195 ? -1.942 28.760 46.654 1.00 23.69 174 GLU A O 1
ATOM 1568 N N . ALA A 1 196 ? -3.228 30.366 45.735 1.00 19.65 175 ALA A N 1
ATOM 1569 C CA . ALA A 1 196 ? -4.403 29.507 45.683 1.00 19.65 175 ALA A CA 1
ATOM 1570 C C . ALA A 1 196 ? -5.407 30.122 44.719 1.00 23.36 175 ALA A C 1
ATOM 1571 O O . ALA A 1 196 ? -5.534 31.345 44.631 1.00 23.18 175 ALA A O 1
ATOM 1573 N N . THR A 1 197 ? -6.140 29.261 44.021 1.00 19.90 176 THR A N 1
ATOM 1574 C CA . THR A 1 197 ? -7.059 29.710 42.985 1.00 16.15 176 THR A CA 1
ATOM 1575 C C . THR A 1 197 ? -8.321 28.862 43.015 1.00 13.59 176 THR A C 1
ATOM 1576 O O . THR A 1 197 ? -8.231 27.639 43.018 1.00 15.86 176 THR A O 1
ATOM 1580 N N . GLU A 1 198 ? -9.482 29.513 43.008 1.00 14.99 177 GLU A N 1
ATOM 1581 C CA . GLU A 1 198 ? -10.757 28.820 42.848 1.00 17.47 177 GLU A CA 1
ATOM 1582 C C . GLU A 1 198 ? -11.091 28.683 41.371 1.00 16.08 177 GLU A C 1
ATOM 1583 O O . GLU A 1 198 ? -10.924 29.628 40.601 1.00 16.18 177 GLU A O 1
ATOM 1589 N N . MET A 1 199 ? -11.585 27.504 40.979 1.00 12.06 178 MET A N 1
ATOM 1590 C CA . MET A 1 199 ? -12.085 27.332 39.623 1.00 13.95 178 MET A CA 1
ATOM 1591 C C . MET A 1 199 ? -13.597 27.247 39.687 1.00 13.64 178 MET A C 1
ATOM 1592 O O . MET A 1 199 ? -14.129 26.321 40.314 1.00 11.18 178 MET A O 1
ATOM 1597 N N . PRO A 1 200 ? -14.333 28.212 39.113 1.00 10.95 179 PRO A N 1
ATOM 1598 C CA . PRO A 1 200 ? -15.788 28.283 39.274 1.00 12.65 179 PRO A CA 1
ATOM 1599 C C . PRO A 1 200 ? -16.561 27.353 38.338 1.00 13.02 179 PRO A C 1
ATOM 1600 O O . PRO A 1 200 ? -17.438 27.780 37.590 1.00 14.23 179 PRO A O 1
ATOM 1604 N N . PHE A 1 201 ? -16.218 26.064 38.370 1.00 10.33 180 PHE A N 1
ATOM 1605 C CA . PHE A 1 201 ? -16.936 25.045 37.619 1.00 8.58 180 PHE A CA 1
ATOM 1606 C C . PHE A 1 201 ? -17.186 23.884 38.554 1.00 12.07 180 PHE A C 1
ATOM 1607 O O . PHE A 1 201 ? -16.583 23.788 39.629 1.00 10.47 180 PHE A O 1
ATOM 1615 N N . ARG A 1 202 ? -18.090 23.006 38.123 1.00 10.62 181 ARG A N 1
ATOM 1616 C CA . ARG A 1 202 ? -18.349 21.739 38.792 1.00 7.88 181 ARG A CA 1
ATOM 1617 C C . ARG A 1 202 ? -17.468 20.678 38.147 1.00 12.28 181 ARG A C 1
ATOM 1618 O O . ARG A 1 202 ? -17.433 20.567 36.913 1.00 10.42 181 ARG A O 1
ATOM 1626 N N . TYR A 1 203 ? -16.739 19.918 38.975 1.00 8.92 182 TYR A N 1
ATOM 1627 C CA . TYR A 1 203 ? -15.798 18.899 38.485 1.00 9.34 182 TYR A CA 1
ATOM 1628 C C . TYR A 1 203 ? -16.200 17.520 38.988 1.00 9.46 182 TYR A C 1
ATOM 1629 O O . TYR A 1 203 ? -16.786 17.402 40.064 1.00 12.91 182 TYR A O 1
ATOM 1638 N N . VAL A 1 204 ? -15.902 16.459 38.231 1.00 7.95 183 VAL A N 1
ATOM 1639 C CA . VAL A 1 204 ? -16.152 15.139 38.807 1.00 11.59 183 VAL A CA 1
ATOM 1640 C C . VAL A 1 204 ? -14.927 14.710 39.603 1.00 9.12 183 VAL A C 1
ATOM 1641 O O . VAL A 1 204 ? -13.788 15.081 39.293 1.00 9.02 183 VAL A O 1
ATOM 1645 N N . LEU A 1 205 ? -15.194 14.047 40.724 1.00 8.52 184 LEU A N 1
ATOM 1646 C CA . LEU A 1 205 ? -14.156 13.588 41.628 1.00 9.15 184 LEU A CA 1
ATOM 1647 C C . LEU A 1 205 ? -13.655 12.212 41.219 1.00 9.66 184 LEU A C 1
ATOM 1648 O O . LEU A 1 205 ? -14.430 11.359 40.768 1.00 11.31 184 LEU A O 1
ATOM 1653 N N . ASP A 1 206 ? -12.359 11.985 41.400 1.00 11.27 185 ASP A N 1
ATOM 1654 C CA . ASP A 1 206 ? -11.810 10.651 41.229 1.00 9.24 185 ASP A CA 1
ATOM 1655 C C . ASP A 1 206 ? -11.958 9.883 42.544 1.00 11.41 185 ASP A C 1
ATOM 1656 O O . ASP A 1 206 ? -12.481 10.400 43.534 1.00 15.22 185 ASP A O 1
ATOM 1661 N N . LYS A 1 207 ? -11.514 8.624 42.555 1.00 16.31 186 LYS A N 1
ATOM 1662 C CA . LYS A 1 207 ? -11.774 7.805 43.739 1.00 16.45 186 LYS A CA 1
ATOM 1663 C C . LYS A 1 207 ? -10.978 8.259 44.954 1.00 19.53 186 LYS A C 1
ATOM 1664 O O . LYS A 1 207 ? -11.316 7.860 46.075 1.00 25.18 186 LYS A O 1
ATOM 1670 N N . GLU A 1 208 ? -9.959 9.097 44.772 1.00 19.33 187 GLU A N 1
ATOM 1671 C CA . GLU A 1 208 ? -9.255 9.713 45.886 1.00 16.81 187 GLU A CA 1
ATOM 1672 C C . GLU A 1 208 ? -9.909 11.006 46.353 1.00 24.71 187 GLU A C 1
ATOM 1673 O O . GLU A 1 208 ? -9.365 11.678 47.236 1.00 23.56 187 GLU A O 1
ATOM 1675 N N . GLY A 1 209 ? -11.052 11.378 45.785 1.00 18.50 188 GLY A N 1
ATOM 1676 C CA . GLY A 1 209 ? -11.721 12.582 46.224 1.00 18.18 188 GLY A CA 1
ATOM 1677 C C . GLY A 1 209 ? -11.115 13.851 45.681 1.00 18.73 188 GLY A C 1
ATOM 1678 O O . GLY A 1 209 ? -11.342 14.926 46.244 1.00 20.32 188 GLY A O 1
ATOM 1679 N N . LYS A 1 210 ? -10.355 13.759 44.600 1.00 17.73 189 LYS A N 1
ATOM 1680 C CA . LYS A 1 210 ? -9.757 14.945 44.019 1.00 13.97 189 LYS A CA 1
ATOM 1681 C C . LYS A 1 210 ? -10.466 15.294 42.720 1.00 13.30 189 LYS A C 1
ATOM 1682 O O . LYS A 1 210 ? -10.903 14.389 42.010 1.00 15.23 189 LYS A O 1
ATOM 1684 N N . PRO A 1 211 ? -10.620 16.575 42.386 1.00 13.19 190 PRO A N 1
ATOM 1685 C CA . PRO A 1 211 ? -11.245 16.909 41.102 1.00 12.26 190 PRO A CA 1
ATOM 1686 C C . PRO A 1 211 ? -10.397 16.410 39.943 1.00 13.22 190 PRO A C 1
ATOM 1687 O O . PRO A 1 211 ? -9.169 16.511 39.959 1.00 11.96 190 PRO A O 1
ATOM 1691 N N . ILE A 1 212 ? -11.063 15.888 38.919 1.00 10.08 191 ILE A N 1
ATOM 1692 C CA . ILE A 1 212 ? -10.368 15.384 37.736 1.00 8.61 191 ILE A CA 1
ATOM 1693 C C . ILE A 1 212 ? -10.131 16.547 36.789 1.00 11.52 191 ILE A C 1
ATOM 1694 O O . ILE A 1 212 ? -11.086 17.178 36.322 1.00 9.36 191 ILE A O 1
ATOM 1699 N N . LEU A 1 213 ? -8.860 16.825 36.508 1.00 11.18 192 LEU A N 1
ATOM 1700 C CA . LEU A 1 213 ? -8.396 17.844 35.581 1.00 9.65 192 LEU A CA 1
ATOM 1701 C C . LEU A 1 213 ? -7.587 17.194 34.464 1.00 10.16 192 LEU A C 1
ATOM 1702 O O . LEU A 1 213 ? -6.970 16.142 34.667 1.00 13.63 192 LEU A O 1
ATOM 1707 N N . PRO A 1 214 ? -7.537 17.810 33.289 1.00 11.39 193 PRO A N 1
ATOM 1708 C CA . PRO A 1 214 ? -6.609 17.331 32.259 1.00 11.53 193 PRO A CA 1
ATOM 1709 C C . PRO A 1 214 ? -5.186 17.263 32.794 1.00 10.65 193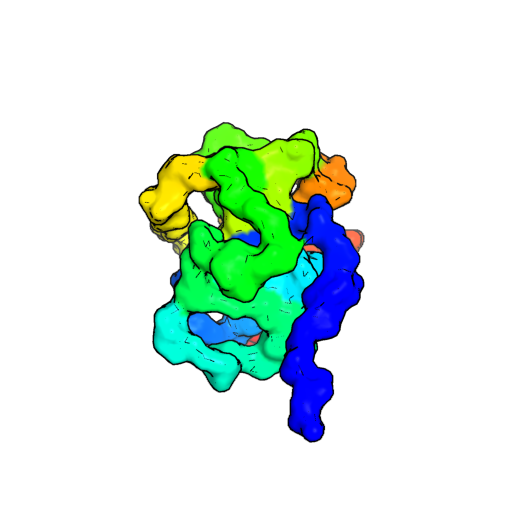 PRO A C 1
ATOM 1710 O O . PRO A 1 214 ? -4.763 18.109 33.583 1.00 13.26 193 PRO A O 1
ATOM 1714 N N . GLU A 1 215 ? -4.446 16.244 32.365 1.00 9.98 194 GLU A N 1
ATOM 1715 C CA . GLU A 1 215 ? -3.020 16.211 32.652 1.00 14.50 194 GLU A CA 1
ATOM 1716 C C . GLU A 1 215 ? -2.380 17.530 32.246 1.00 12.48 194 GLU A C 1
ATOM 1717 O O . GLU A 1 215 ? -2.645 18.051 31.156 1.00 12.72 194 GLU A O 1
ATOM 1723 N N . GLY A 1 216 ? -1.552 18.072 33.135 1.00 11.94 195 GLY A N 1
ATOM 1724 C CA . GLY A 1 216 ? -0.880 19.323 32.907 1.00 11.04 195 GLY A CA 1
ATOM 1725 C C . GLY A 1 216 ? -1.616 20.530 33.449 1.00 13.41 195 GLY A C 1
ATOM 1726 O O . GLY A 1 216 ? -0.990 21.569 33.673 1.00 13.73 195 GLY A O 1
ATOM 1727 N N . MET A 1 217 ? -2.926 20.412 33.679 1.00 15.50 196 MET A N 1
ATOM 1728 C CA . MET A 1 217 ? -3.718 21.587 34.023 1.00 10.79 196 MET A CA 1
ATOM 1729 C C . MET A 1 217 ? -3.364 22.117 35.404 1.00 11.24 196 MET A C 1
ATOM 1730 O O . MET A 1 217 ? -3.334 23.337 35.628 1.00 13.30 196 MET A O 1
ATOM 1735 N N . LEU A 1 218 ? -3.094 21.223 36.348 1.00 11.58 197 LEU A N 1
ATOM 1736 C CA . LEU A 1 218 ? -2.724 21.694 37.674 1.00 15.65 197 LEU A CA 1
ATOM 1737 C C . LEU A 1 218 ? -1.417 22.473 37.618 1.00 13.65 197 LEU A C 1
ATOM 1738 O O . LEU A 1 218 ? -1.258 23.472 38.324 1.00 19.30 197 LEU A O 1
ATOM 1743 N N . ASP A 1 219 ? -0.479 22.037 36.767 1.00 16.51 198 ASP A N 1
ATOM 1744 C CA . ASP A 1 219 ? 0.756 22.792 36.546 1.00 18.98 198 ASP A CA 1
ATOM 1745 C C . ASP A 1 219 ? 0.459 24.179 35.996 1.00 19.95 198 ASP A C 1
ATOM 1746 O O . ASP A 1 219 ? 1.073 25.169 36.404 1.00 24.00 198 ASP A O 1
ATOM 1751 N N . LEU A 1 220 ? -0.456 24.268 35.036 1.00 16.70 199 LEU A N 1
ATOM 1752 C CA . LEU A 1 220 ? -0.800 25.568 34.472 1.00 12.74 199 LEU A CA 1
ATOM 1753 C C . LEU A 1 220 ? -1.423 26.485 35.533 1.00 19.71 199 LEU A C 1
ATOM 1754 O O . LEU A 1 220 ? -1.083 27.680 35.617 1.00 18.23 199 LEU A O 1
ATOM 1759 N N . ILE A 1 221 ? -2.293 25.938 36.392 1.00 15.74 200 ILE A N 1
ATOM 1760 C CA . ILE A 1 221 ? -2.880 26.736 37.463 1.00 15.52 200 ILE A CA 1
ATOM 1761 C C . ILE A 1 221 ? -1.801 27.176 38.450 1.00 22.59 200 ILE A C 1
ATOM 1762 O O . ILE A 1 221 ? -1.818 28.311 38.949 1.00 20.77 200 ILE A O 1
ATOM 1767 N N . LYS A 1 222 ? -0.829 26.301 38.717 1.00 16.32 201 LYS A N 1
ATOM 1768 C CA . LYS A 1 222 ? 0.261 26.653 39.628 1.00 20.34 201 LYS A CA 1
ATOM 1769 C C . LYS A 1 222 ? 1.150 27.737 39.031 1.00 20.61 201 LYS A C 1
ATOM 1770 O O . LYS A 1 222 ? 1.521 28.695 39.722 1.00 27.14 201 LYS A O 1
ATOM 1776 N N . LYS A 1 223 ? 1.505 27.606 37.754 1.00 20.21 202 LYS A N 1
ATOM 1777 C CA . LYS A 1 223 ? 2.278 28.647 37.078 1.00 18.48 202 LYS A CA 1
ATOM 1778 C C . LYS A 1 223 ? 1.555 29.984 37.109 1.00 23.38 202 LYS A C 1
ATOM 1779 O O . LYS A 1 223 ? 2.186 31.031 37.290 1.00 19.73 202 LYS A O 1
ATOM 1781 N N . ASP A 1 224 ? 0.232 29.972 36.922 1.00 20.00 203 ASP A N 1
ATOM 1782 C CA . ASP A 1 224 ? -0.506 31.227 36.989 1.00 20.25 203 ASP A CA 1
ATOM 1783 C C . ASP A 1 224 ? -0.463 31.814 38.392 1.00 22.45 203 ASP A C 1
ATOM 1784 O O . ASP A 1 224 ? -0.223 33.016 38.551 1.00 20.78 203 ASP A O 1
ATOM 1789 N N . SER A 1 225 ? -0.677 30.989 39.428 1.00 21.33 204 SER A N 1
ATOM 1790 C CA . SER A 1 225 ? -0.651 31.531 40.786 1.00 22.03 204 SER A CA 1
ATOM 1791 C C . SER A 1 225 ? 0.734 32.049 41.157 1.00 22.68 204 SER A C 1
ATOM 1792 O O . SER A 1 225 ? 0.843 33.000 41.938 1.00 29.25 204 SER A O 1
ATOM 1795 N N . ALA A 1 226 ? 1.769 31.501 40.567 1.00 24.25 205 ALA A N 1
ATOM 1796 C CA . ALA A 1 226 ? 3.128 31.960 40.846 1.00 25.66 205 ALA A CA 1
ATOM 1797 C C . ALA A 1 226 ? 3.489 33.321 40.202 1.00 37.87 205 ALA A C 1
ATOM 1798 O O . ALA A 1 226 ? 4.485 33.917 40.507 1.00 32.00 205 ALA A O 1
ATOM 1800 N N . GLN A 1 227 ? 2.646 33.784 39.296 1.00 37.10 206 GLN A N 1
ATOM 1801 C CA . GLN A 1 227 ? 2.792 35.082 38.676 1.00 34.72 206 GLN A CA 1
ATOM 1802 C C . GLN A 1 227 ? 1.959 35.997 39.552 1.00 31.27 206 GLN A C 1
ATOM 1803 O O . GLN A 1 227 ? 2.445 36.702 40.375 1.00 42.91 206 GLN A O 1
#

Solvent-accessible surface area: 12245 Å² total; per-residue (Å²): 138,124,140,122,139,99,112,73,98,23,118,154,58,38,131,44,103,63,33,14,7,0,0,5,13,52,50,175,44,36,59,84,52,3,15,22,4,4,7,22,2,5,104,56,10,20,26,78,24,2,2,0,0,38,6,81,165,97,20,74,110,185,75,5,23,125,108,0,38,171,62,35,11,32,56,2,43,70,65,0,136,6,0,37,110,64,27,172,49,13,42,110,13,81,94,25,76,0,0,0,10,18,72,176,13,140,86,44,2,85,23,97,7,36,106,86,8,37,1,0,0,5,13,2,24,58,26,49,96,99,62,155,42,58,18,134,92,9,37,103,63,14,96,121,5,20,73,32,48,63,16,7,103,65,32,23,13,8,3,0,13,2,15,0,0,20,40,0,9,123,69,151,60,28,38,148,102,17,152,39,58,53,74,5,118,20,149,60,52,179,135,26,50,39,105,20,34,15,26,6,6,39,58,220,90,48,43,31,41,28,5,119,39,4,88,104,46,6,72,56,83,25,66,183

Foldseek 3Di:
DCVVVDDVVLVVPDQDDAAAEEEAEDDDAADPQNLLLLLQLCVVPPQVRYEYEQDDPPDDPVSDDPSNVVSNHHYYNHDPQCPCVVVVNDDHLAFQQEEEAFLPDPAADAQVCLVRHRYYYYYSDDADVVGPRVSVVVCVVCVRRYDYHYLDNWAAHRSQVVVSVCCGHVVVDGSVPFAKDAFDKADDDPQFIDTDHTIFTADPVRHGDDRVCVSVVSRVVRVD

Nearest PDB structures (foldseek):
  5h5f-assembly1_A  TM=1.004E+00  e=3.649E-50  Saccharomyces cerevisiae S288C
  5h5e-assembly1_A  TM=9.836E-01  e=4.991E-43  Saccharomyces cerevisiae S288C
  5h5d-assembly1_A  TM=1.000E+00  e=1.214E-37  Saccharomyces cerevisiae S288C
  5c77-assembly1_A  TM=9.517E-01  e=2.083E-38  Saccharomyces cerevisiae S288C
  5c77-assembly1_B  TM=9.522E-01  e=9.351E-36  Saccharomyces cerevisiae S288C

Sequence (224 aa):
SHHHHHHLEVLFQGPHMASKYIIEHMEEGFSEWVILEYSQILREVGAENLILSSLPESTTEKDIPQRLLKLGLRWTTKDLKGINEDFKDLELLKDGRVCLLDPRATIDLQPEDATKFDYFVFGGILGDHPPRDRTKELKTAYPNLLISRRLGDKQMTTDTAIRTTQLIIKDRIAFEDIKFIDYPEFRFNKNEATEMPFRYVLDKEGKPILPEGMLDLIKKDSAQ

Organism: Saccharomyces cerevisiae (strain ATCC 204508 / S288c) (NCBI:txid559292)

InterPro domains:
  IPR007364 Protein arginine N-methyltransferase SFM1-like [PF04252] (2-206)
  IPR007364 Protein arginine N-methyltransferase SFM1-like [PTHR35517] (2-212)

B-factor: mean 18.05, std 9.63, range [1.13, 59.55]